Protein AF-A0A9D7BKN4-F1 (afdb_monomer)

Solvent-accessible surface area (backbone atoms only — not comparable to full-atom values): 12213 Å² total; per-residue (Å²): 136,64,87,76,70,63,65,91,64,45,83,63,51,68,70,42,42,50,46,52,39,53,41,26,76,66,28,43,34,51,35,79,78,44,36,83,61,39,68,70,54,57,76,35,21,84,80,76,47,42,26,76,14,81,21,53,16,32,47,37,44,37,98,93,43,51,40,65,61,53,36,50,54,45,42,75,74,36,52,79,48,90,78,33,61,40,61,49,48,57,82,65,63,79,77,54,92,62,80,35,62,43,36,46,38,37,40,38,46,43,57,52,95,77,19,41,26,35,36,40,39,25,61,41,42,44,62,69,83,40,39,64,48,53,51,49,44,53,50,49,54,46,45,52,53,14,57,79,67,75,41,48,69,43,61,74,47,82,45,53,78,37,70,41,75,58,77,91,45,45,66,61,50,50,52,42,70,68,44,81,71,59,91,75,70,72,67,73,74,54,64,60,62,60,47,50,54,46,48,62,42,69,79,30,57,75,84,45,54,70,54,69,76,71,114

Mean predicted aligned error: 8.33 Å

Nearest PDB structures (foldseek):
  5b6e-assembly1_B  TM=9.646E-01  e=7.939E-15  Streptomyces rimofaciens
  2tsc-assembly1_B  TM=8.395E-01  e=6.083E-10  Escherichia coli
  4xsd-assembly1_B  TM=8.313E-01  e=5.734E-10  Human herpesvirus 3 strain Oka vaccine
  4xsd-assembly2_C  TM=8.059E-01  e=9.207E-10  Human herpesvirus 3 strain Oka vaccine
  4xse-assembly1_D  TM=7.933E-01  e=9.768E-10  Human herpesvirus 3 strain Oka vaccine

Structure (mmCIF, N/CA/C/O backbone):
data_AF-A0A9D7BKN4-F1
#
_entry.id   AF-A0A9D7BKN4-F1
#
loop_
_atom_site.group_PDB
_atom_site.id
_atom_site.type_symbol
_atom_site.label_atom_id
_atom_site.label_alt_id
_atom_site.label_comp_id
_atom_site.label_asym_id
_atom_site.label_entity_id
_atom_site.label_seq_id
_atom_site.pdbx_PDB_ins_code
_atom_site.Cartn_x
_atom_site.Cartn_y
_atom_site.Cartn_z
_atom_site.occupancy
_atom_site.B_iso_or_equiv
_atom_site.auth_seq_id
_atom_site.auth_comp_id
_atom_site.auth_asym_id
_atom_site.auth_atom_id
_atom_site.pdbx_PDB_model_num
ATOM 1 N N . MET A 1 1 ? 1.368 11.264 8.512 1.00 39.25 1 MET A N 1
ATOM 2 C CA . MET A 1 1 ? 2.438 12.162 8.024 1.00 39.25 1 MET A CA 1
ATOM 3 C C . MET A 1 1 ? 2.867 11.663 6.654 1.00 39.25 1 MET A C 1
ATOM 5 O O . MET A 1 1 ? 3.386 10.559 6.581 1.00 39.25 1 MET A O 1
ATOM 9 N N . ILE A 1 2 ? 2.575 12.409 5.585 1.00 42.00 2 ILE A N 1
ATOM 10 C CA . ILE A 1 2 ? 2.957 12.046 4.210 1.00 42.00 2 ILE A CA 1
ATOM 11 C C . ILE A 1 2 ? 4.170 12.910 3.843 1.00 42.00 2 ILE A C 1
ATOM 13 O O . ILE A 1 2 ? 4.020 14.130 3.769 1.00 42.00 2 ILE A O 1
ATOM 17 N N . PRO A 1 3 ? 5.374 12.344 3.671 1.00 44.19 3 PRO A N 1
ATOM 18 C CA . PRO A 1 3 ? 6.531 13.104 3.236 1.00 44.19 3 PRO A CA 1
ATOM 19 C C . PRO A 1 3 ? 6.367 13.423 1.747 1.00 44.19 3 PRO A C 1
ATOM 21 O O . PRO A 1 3 ? 6.592 12.573 0.890 1.00 44.19 3 PRO A O 1
ATOM 24 N N . ILE A 1 4 ? 5.949 14.648 1.428 1.00 46.72 4 ILE A N 1
ATOM 25 C CA . ILE A 1 4 ? 5.984 15.154 0.052 1.00 46.72 4 ILE A CA 1
ATOM 26 C C . ILE A 1 4 ? 7.352 15.796 -0.151 1.00 46.72 4 ILE A C 1
ATOM 28 O O . ILE A 1 4 ? 7.616 16.881 0.363 1.00 46.72 4 ILE A O 1
ATOM 32 N N . LEU A 1 5 ? 8.239 15.104 -0.861 1.00 45.81 5 LEU A N 1
ATOM 33 C CA . LEU A 1 5 ? 9.570 15.620 -1.164 1.00 45.81 5 LEU A CA 1
ATOM 34 C C . LEU A 1 5 ? 9.505 16.696 -2.260 1.00 45.81 5 LEU A C 1
ATOM 36 O O . LEU A 1 5 ? 8.678 16.601 -3.172 1.00 45.81 5 LEU A O 1
ATOM 40 N N . PRO A 1 6 ? 10.378 17.718 -2.213 1.00 46.75 6 PRO A N 1
ATOM 41 C CA . PRO A 1 6 ? 10.401 18.766 -3.222 1.00 46.75 6 PRO A CA 1
ATOM 42 C C . PRO A 1 6 ? 10.659 18.199 -4.631 1.00 46.75 6 PRO A C 1
ATOM 44 O O . PRO A 1 6 ? 11.641 17.500 -4.891 1.00 46.75 6 PRO A O 1
ATOM 47 N N . HIS A 1 7 ? 9.777 18.574 -5.563 1.00 47.88 7 HIS A N 1
ATOM 48 C CA . HIS A 1 7 ? 9.729 18.132 -6.966 1.00 47.88 7 HIS A CA 1
ATOM 49 C C . HIS A 1 7 ? 11.030 18.370 -7.758 1.00 47.88 7 HIS A C 1
ATOM 51 O O . HIS A 1 7 ? 11.248 17.752 -8.793 1.00 47.88 7 HIS A O 1
ATOM 57 N N . LYS A 1 8 ? 11.902 19.287 -7.320 1.00 48.81 8 LYS A N 1
ATOM 58 C CA . LYS A 1 8 ? 13.144 19.608 -8.045 1.00 48.81 8 LYS A CA 1
ATOM 59 C C . LYS A 1 8 ? 14.265 18.585 -7.850 1.00 48.81 8 LYS A C 1
ATOM 61 O O . LYS A 1 8 ? 15.227 18.635 -8.605 1.00 48.81 8 LYS A O 1
ATOM 66 N N . VAL A 1 9 ? 14.157 17.696 -6.861 1.00 53.03 9 VAL A N 1
ATOM 67 C CA . VAL A 1 9 ? 15.236 16.748 -6.530 1.00 53.03 9 VAL A CA 1
ATOM 68 C C . VAL A 1 9 ? 14.749 15.299 -6.560 1.00 53.03 9 VAL A C 1
ATOM 70 O O . VAL A 1 9 ? 15.518 14.408 -6.903 1.00 53.03 9 VAL A O 1
ATOM 73 N N . SER A 1 10 ? 13.476 15.040 -6.242 1.00 63.50 10 SER A N 1
ATOM 74 C CA . SER A 1 10 ? 12.936 13.676 -6.268 1.00 63.50 10 SER A CA 1
ATOM 75 C C . SER A 1 10 ? 12.248 13.344 -7.597 1.00 63.50 10 SER A C 1
ATOM 77 O O . SER A 1 10 ? 11.587 14.196 -8.190 1.00 63.50 10 SER A O 1
ATOM 79 N N . ASN A 1 11 ? 12.301 12.072 -8.003 1.00 70.88 11 ASN A N 1
ATOM 80 C CA . ASN A 1 11 ? 11.521 11.532 -9.126 1.00 70.88 11 ASN A CA 1
ATOM 81 C C . ASN A 1 11 ? 10.005 11.441 -8.839 1.00 70.88 11 ASN A C 1
ATOM 83 O O . ASN A 1 11 ? 9.257 10.873 -9.640 1.00 70.88 11 ASN A O 1
ATOM 87 N N . PHE A 1 12 ? 9.536 11.968 -7.704 1.00 81.94 12 PHE A N 1
ATOM 88 C CA . PHE A 1 12 ? 8.136 11.936 -7.306 1.00 81.94 12 PHE A CA 1
ATOM 89 C C . PHE A 1 12 ? 7.318 13.019 -8.018 1.00 81.94 12 PHE A C 1
ATOM 91 O O . PHE A 1 12 ? 7.565 14.219 -7.894 1.00 81.94 12 PHE A O 1
ATOM 98 N N . LYS A 1 13 ? 6.284 12.577 -8.729 1.00 84.81 13 LYS A N 1
ATOM 99 C CA . LYS A 1 13 ? 5.333 13.404 -9.462 1.00 84.81 13 LYS A CA 1
ATOM 100 C C . LYS A 1 13 ? 3.965 13.251 -8.812 1.00 84.81 13 LYS A C 1
ATOM 102 O O . LYS A 1 13 ? 3.327 12.209 -8.931 1.00 84.81 13 LYS A O 1
ATOM 107 N N . ILE A 1 14 ? 3.489 14.301 -8.145 1.00 82.12 14 ILE A N 1
ATOM 108 C CA . ILE A 1 14 ? 2.228 14.242 -7.388 1.00 82.12 14 ILE A CA 1
ATOM 109 C C . ILE A 1 14 ? 1.023 13.856 -8.260 1.00 82.12 14 ILE A C 1
ATOM 111 O O . ILE A 1 14 ? 0.218 13.027 -7.853 1.00 82.12 14 ILE A O 1
ATOM 115 N N . HIS A 1 15 ? 0.929 14.384 -9.485 1.00 83.75 15 HIS A N 1
ATOM 116 C CA . HIS A 1 15 ? -0.155 14.052 -10.419 1.00 83.75 15 HIS A CA 1
ATOM 117 C C . HIS A 1 15 ? -0.166 12.563 -10.788 1.00 83.75 15 HIS A C 1
ATOM 119 O O . HIS A 1 15 ? -1.232 11.964 -10.901 1.00 83.75 15 HIS A O 1
ATOM 125 N N . LEU A 1 16 ? 1.018 11.957 -10.919 1.00 88.38 16 LEU A N 1
ATOM 126 C CA . LEU A 1 16 ? 1.165 10.535 -11.193 1.00 88.38 16 LEU A CA 1
ATOM 127 C C . LEU A 1 16 ? 0.703 9.696 -10.002 1.00 88.38 16 LEU A C 1
ATOM 129 O O . LEU A 1 16 ? -0.052 8.746 -10.175 1.00 88.38 16 LEU A O 1
ATOM 133 N N . SER A 1 17 ? 1.108 10.081 -8.790 1.00 87.94 17 SER A N 1
ATOM 134 C CA . SER A 1 17 ? 0.698 9.376 -7.573 1.00 87.94 17 SER A CA 1
ATOM 135 C C . SER A 1 17 ? -0.809 9.472 -7.327 1.00 87.94 17 SER A C 1
ATOM 137 O O . SER A 1 17 ? -1.423 8.494 -6.915 1.00 87.94 17 SER A O 1
ATOM 139 N N . ILE A 1 18 ? -1.433 10.611 -7.651 1.00 88.81 18 ILE A N 1
ATOM 140 C CA . ILE A 1 18 ? -2.894 10.760 -7.610 1.00 88.81 18 ILE A CA 1
ATOM 141 C C . ILE A 1 18 ? -3.563 9.844 -8.644 1.00 88.81 18 ILE A C 1
ATOM 143 O O . ILE A 1 18 ? -4.501 9.134 -8.292 1.00 88.81 18 ILE A O 1
ATOM 147 N N . GLY A 1 19 ? -3.081 9.809 -9.892 1.00 91.19 19 GLY A N 1
ATOM 148 C CA . GLY A 1 19 ? -3.623 8.913 -10.924 1.00 91.19 19 GLY A CA 1
ATOM 149 C C . GLY A 1 19 ? -3.547 7.437 -10.516 1.00 91.19 19 GLY A C 1
ATOM 150 O O . GLY A 1 19 ? -4.541 6.715 -10.588 1.00 91.19 19 GLY A O 1
ATOM 151 N N . ARG A 1 20 ? -2.396 7.012 -9.983 1.00 92.75 20 ARG A N 1
ATOM 152 C CA . ARG A 1 20 ? -2.183 5.663 -9.437 1.00 92.75 20 ARG A CA 1
ATOM 153 C C . ARG A 1 20 ? -3.090 5.359 -8.243 1.00 92.75 20 ARG A C 1
ATOM 155 O O . ARG A 1 20 ? -3.669 4.277 -8.186 1.00 92.75 20 ARG A O 1
ATOM 162 N N . LEU A 1 21 ? -3.270 6.312 -7.325 1.00 92.19 21 LEU A N 1
ATOM 163 C CA . LEU A 1 21 ? -4.193 6.184 -6.194 1.00 92.19 21 LEU A CA 1
ATOM 164 C C . LEU A 1 21 ? -5.641 6.002 -6.666 1.00 92.19 21 LEU A C 1
ATOM 166 O O . LEU A 1 21 ? -6.329 5.115 -6.173 1.00 92.19 21 LEU A O 1
ATOM 170 N N . LEU A 1 22 ? -6.109 6.802 -7.626 1.00 92.00 22 LEU A N 1
ATOM 171 C CA . LEU A 1 22 ? -7.469 6.688 -8.162 1.00 92.00 22 LEU A CA 1
ATOM 172 C C . LEU A 1 22 ? -7.688 5.347 -8.874 1.00 92.00 22 LEU A C 1
ATOM 174 O O . LEU A 1 22 ? -8.709 4.697 -8.653 1.00 92.00 22 LEU A O 1
ATOM 178 N N . TRP A 1 23 ? -6.714 4.902 -9.668 1.00 93.38 23 TRP A N 1
ATOM 179 C CA . TRP A 1 23 ? -6.737 3.587 -10.311 1.00 93.38 23 TRP A CA 1
ATOM 180 C C . TRP A 1 23 ? -6.762 2.443 -9.284 1.00 93.38 23 TRP A C 1
ATOM 182 O O . TRP A 1 23 ? -7.568 1.518 -9.402 1.00 93.38 23 TRP A O 1
ATOM 192 N N . MET A 1 24 ? -5.973 2.556 -8.208 1.00 93.94 24 MET A N 1
ATOM 193 C CA . MET A 1 24 ? -6.017 1.635 -7.070 1.00 93.94 24 MET A CA 1
ATOM 194 C C . MET A 1 24 ? -7.401 1.634 -6.401 1.00 93.94 24 MET A C 1
ATOM 196 O O . MET A 1 24 ? -7.982 0.570 -6.217 1.00 93.94 24 MET A O 1
ATOM 200 N N . LEU A 1 25 ? -7.975 2.794 -6.074 1.00 92.12 25 LEU A N 1
ATOM 201 C CA . LEU A 1 25 ? -9.290 2.889 -5.421 1.00 92.12 25 LEU A CA 1
ATOM 202 C C . LEU A 1 25 ? -10.444 2.398 -6.304 1.00 92.12 25 LEU A C 1
ATOM 204 O O . LEU A 1 25 ? -11.460 1.937 -5.790 1.00 92.12 25 LEU A O 1
ATOM 208 N N . ARG A 1 26 ? -10.282 2.450 -7.627 1.00 90.31 26 ARG A N 1
ATOM 209 C CA . ARG A 1 26 ? -11.225 1.863 -8.584 1.00 90.31 26 ARG A CA 1
ATOM 210 C C . ARG A 1 26 ? -11.214 0.331 -8.569 1.00 90.31 26 ARG A C 1
ATOM 212 O O . ARG A 1 26 ? -12.181 -0.281 -9.014 1.00 90.31 26 ARG A O 1
ATOM 219 N N . GLY A 1 27 ? -10.138 -0.293 -8.092 1.00 92.94 27 GLY A N 1
ATOM 220 C CA . GLY A 1 27 ? -9.966 -1.746 -8.156 1.00 92.94 27 GLY A CA 1
ATOM 221 C C . GLY A 1 27 ? -9.702 -2.278 -9.564 1.00 92.94 27 GLY A C 1
ATOM 222 O O . GLY A 1 27 ? -9.957 -3.449 -9.847 1.00 92.94 27 GLY A O 1
ATOM 223 N N . SER A 1 28 ? -9.218 -1.417 -10.456 1.00 91.75 28 SER A N 1
ATOM 224 C CA . SER A 1 28 ? -8.944 -1.764 -11.845 1.00 91.75 28 SER A CA 1
ATOM 225 C C . SER A 1 28 ? -7.510 -2.235 -12.018 1.00 91.75 28 SER A C 1
ATOM 227 O O . SER A 1 28 ? -6.596 -1.689 -11.408 1.00 91.75 28 SER A O 1
ATOM 229 N N . ASN A 1 29 ? -7.301 -3.230 -12.871 1.00 95.12 29 ASN A N 1
ATOM 230 C CA . ASN A 1 29 ? -5.991 -3.617 -13.386 1.00 95.12 29 ASN A CA 1
ATOM 231 C C . ASN A 1 29 ? -5.822 -3.236 -14.867 1.00 95.12 29 ASN A C 1
ATOM 233 O O . ASN A 1 29 ? -4.842 -3.647 -15.477 1.00 95.12 29 ASN A O 1
ATOM 237 N N . SER A 1 30 ? -6.744 -2.460 -15.448 1.00 95.88 30 SER A N 1
ATOM 238 C CA . SER A 1 30 ? -6.691 -2.073 -16.861 1.00 95.88 30 SER A CA 1
ATOM 239 C C . SER A 1 30 ? -5.511 -1.144 -17.141 1.00 95.88 30 SER A C 1
ATOM 241 O O . SER A 1 30 ? -5.399 -0.088 -16.512 1.00 95.88 30 SER A O 1
ATOM 243 N N . LEU A 1 31 ? -4.678 -1.506 -18.119 1.00 95.94 31 LEU A N 1
ATOM 244 C CA . LEU A 1 31 ? -3.555 -0.704 -18.600 1.00 95.94 31 LEU A CA 1
ATOM 245 C C . LEU A 1 31 ? -4.036 0.647 -19.138 1.00 95.94 31 LEU A C 1
ATOM 247 O O . LEU A 1 31 ? -3.478 1.678 -18.774 1.00 95.94 31 LEU A O 1
ATOM 251 N N . SER A 1 32 ? -5.102 0.659 -19.942 1.00 94.75 32 SER A N 1
ATOM 252 C CA . SER A 1 32 ? -5.586 1.879 -20.605 1.00 94.75 32 SER A CA 1
ATOM 253 C C . SER A 1 32 ? -6.034 2.971 -19.629 1.00 94.75 32 SER A C 1
ATOM 255 O O . SER A 1 32 ? -6.003 4.152 -19.967 1.00 94.75 32 SER A O 1
ATOM 257 N N . GLU A 1 33 ? -6.424 2.595 -18.408 1.00 93.19 33 GLU A N 1
ATOM 258 C CA . GLU A 1 33 ? -6.855 3.543 -17.377 1.00 93.19 33 GLU A CA 1
ATOM 259 C C . GLU A 1 33 ? -5.677 4.216 -16.658 1.00 93.19 33 GLU A C 1
ATOM 261 O O . GLU A 1 33 ? -5.820 5.338 -16.171 1.00 93.19 33 GLU A O 1
ATOM 266 N N . ILE A 1 34 ? -4.514 3.560 -16.592 1.00 93.56 34 ILE A N 1
ATOM 267 C CA . ILE A 1 34 ? -3.329 4.082 -15.900 1.00 93.56 34 ILE A CA 1
ATOM 268 C C . ILE A 1 34 ? -2.268 4.630 -16.859 1.00 93.56 34 ILE A C 1
ATOM 270 O O . ILE A 1 34 ? -1.550 5.561 -16.501 1.00 93.56 34 ILE A O 1
ATOM 274 N N . GLU A 1 35 ? -2.202 4.123 -18.089 1.00 92.56 35 GLU A N 1
ATOM 275 C CA . GLU A 1 35 ? -1.205 4.499 -19.099 1.00 92.56 35 GLU A CA 1
ATOM 276 C C . GLU A 1 35 ? -1.261 5.991 -19.461 1.00 92.56 35 GLU A C 1
ATOM 278 O O . GLU A 1 35 ? -0.230 6.604 -19.748 1.00 92.56 35 GLU A O 1
ATOM 283 N N . TYR A 1 36 ? -2.447 6.605 -19.369 1.00 88.50 36 TYR A N 1
ATOM 284 C CA . TYR A 1 36 ? -2.609 8.053 -19.517 1.00 88.50 36 TYR A CA 1
ATOM 285 C C . TYR A 1 36 ? -1.749 8.842 -18.512 1.00 88.50 36 TYR A C 1
ATOM 287 O O . TYR A 1 36 ? -1.187 9.883 -18.858 1.00 88.50 36 TYR A O 1
ATOM 295 N N . TYR A 1 37 ? -1.623 8.339 -17.280 1.00 88.12 37 TYR A N 1
ATOM 296 C CA . TYR A 1 37 ? -0.839 8.962 -16.215 1.00 88.12 37 TYR A CA 1
ATOM 297 C C . TYR A 1 37 ? 0.612 8.464 -16.209 1.00 88.12 37 TYR A C 1
ATOM 299 O O . TYR A 1 37 ? 1.533 9.278 -16.117 1.00 88.12 37 TYR A O 1
ATOM 307 N N . ASP A 1 38 ? 0.825 7.147 -16.324 1.00 88.88 38 ASP A N 1
ATOM 308 C CA . ASP A 1 38 ? 2.141 6.502 -16.310 1.00 88.88 38 ASP A CA 1
ATOM 309 C C . ASP A 1 38 ? 2.385 5.656 -17.561 1.00 88.88 38 ASP A C 1
ATOM 311 O O . ASP A 1 38 ? 2.058 4.472 -17.607 1.00 88.88 38 ASP A O 1
ATOM 315 N N . LYS A 1 39 ? 3.056 6.220 -18.564 1.00 88.94 39 LYS A N 1
ATOM 316 C CA . LYS A 1 39 ? 3.408 5.464 -19.776 1.00 88.94 39 LYS A CA 1
ATOM 317 C C . LYS A 1 39 ? 4.354 4.292 -19.508 1.00 88.94 39 LYS A C 1
ATOM 319 O O . LYS A 1 39 ? 4.389 3.348 -20.290 1.00 88.94 39 LYS A O 1
ATOM 324 N N . ASN A 1 40 ? 5.126 4.325 -18.418 1.00 88.50 40 ASN A N 1
ATOM 325 C CA . ASN A 1 40 ? 6.062 3.240 -18.113 1.00 88.50 40 ASN A CA 1
ATOM 326 C C . ASN A 1 40 ? 5.336 1.983 -17.634 1.00 88.50 40 ASN A C 1
ATOM 328 O O . ASN A 1 40 ? 5.911 0.898 -17.670 1.00 88.50 40 ASN A O 1
ATOM 332 N N . VAL A 1 41 ? 4.076 2.108 -17.208 1.00 90.44 41 VAL A N 1
ATOM 333 C CA . VAL A 1 41 ? 3.310 0.977 -16.689 1.00 90.44 41 VAL A CA 1
ATOM 334 C C . VAL A 1 41 ? 3.030 -0.081 -17.764 1.00 90.44 41 VAL A C 1
ATOM 336 O O . VAL A 1 41 ? 2.933 -1.263 -17.447 1.00 90.44 41 VAL A O 1
ATOM 339 N N . ALA A 1 42 ? 3.022 0.311 -19.045 1.00 93.06 42 ALA A N 1
ATOM 340 C CA . ALA A 1 42 ? 2.887 -0.601 -20.181 1.00 93.06 42 ALA A CA 1
ATOM 341 C C . ALA A 1 42 ? 3.997 -1.664 -20.228 1.00 93.06 42 ALA A C 1
ATOM 343 O O . ALA A 1 42 ? 3.763 -2.783 -20.681 1.00 93.06 42 ALA A O 1
ATOM 344 N N . PHE A 1 43 ? 5.189 -1.366 -19.693 1.00 92.31 43 PHE A N 1
ATOM 345 C CA . PHE A 1 43 ? 6.279 -2.340 -19.584 1.00 92.31 43 PHE A CA 1
ATOM 346 C C . PHE A 1 43 ? 5.914 -3.547 -18.705 1.00 92.31 43 PHE A C 1
ATOM 348 O O . PHE A 1 43 ? 6.421 -4.646 -18.928 1.00 92.31 43 PHE A O 1
ATOM 355 N N . PHE A 1 44 ? 5.033 -3.348 -17.724 1.00 92.56 44 PHE A N 1
ATOM 356 C CA . PHE A 1 44 ? 4.579 -4.373 -16.787 1.00 92.56 44 PHE A CA 1
ATOM 357 C C . PHE A 1 44 ? 3.347 -5.138 -17.293 1.00 92.56 44 PHE A C 1
ATOM 359 O O . PHE A 1 44 ? 2.893 -6.068 -16.638 1.00 92.56 44 PHE A O 1
ATOM 366 N N . SER A 1 45 ? 2.804 -4.781 -18.459 1.00 95.81 45 SER A N 1
ATOM 367 C CA . SER A 1 45 ? 1.681 -5.501 -19.051 1.00 95.81 45 SER A CA 1
ATOM 368 C C . SER A 1 45 ? 2.168 -6.604 -19.981 1.00 95.81 45 SER A C 1
ATOM 370 O O . SER A 1 45 ? 2.821 -6.337 -20.994 1.00 95.81 45 SER A O 1
ATOM 372 N N . ASP A 1 46 ? 1.840 -7.852 -19.648 1.00 95.06 46 ASP A N 1
ATOM 373 C CA . ASP A 1 46 ? 2.225 -9.019 -20.448 1.00 95.06 46 ASP A CA 1
ATOM 374 C C . ASP A 1 46 ? 1.424 -9.159 -21.741 1.00 95.06 46 ASP A C 1
ATOM 376 O O . ASP A 1 46 ? 1.963 -9.600 -22.753 1.00 95.06 46 ASP A O 1
ATOM 380 N N . ASP A 1 47 ? 0.167 -8.727 -21.724 1.00 95.44 47 ASP A N 1
ATOM 381 C CA . ASP A 1 47 ? -0.788 -8.849 -22.825 1.00 95.44 47 ASP A CA 1
ATOM 382 C C . ASP A 1 47 ? -1.141 -7.505 -23.487 1.00 95.44 47 ASP A C 1
ATOM 384 O O . ASP A 1 47 ? -1.949 -7.464 -24.419 1.00 95.44 47 ASP A O 1
ATOM 388 N N . GLY A 1 48 ? -0.555 -6.406 -23.002 1.00 96.19 48 GLY A N 1
ATOM 389 C CA . GLY A 1 48 ? -0.860 -5.046 -23.444 1.00 96.19 48 GLY A CA 1
ATOM 390 C C . GLY A 1 48 ? -2.250 -4.559 -23.025 1.00 96.19 48 GLY A C 1
ATOM 391 O O . GLY A 1 48 ? -2.766 -3.618 -23.627 1.00 96.19 48 GLY A O 1
ATOM 392 N N . LYS A 1 49 ? -2.887 -5.203 -22.041 1.00 96.38 49 LYS A N 1
ATOM 393 C CA . LYS A 1 49 ? -4.236 -4.863 -21.566 1.00 96.38 49 LYS A CA 1
ATOM 394 C C . LYS A 1 49 ? -4.315 -4.730 -20.059 1.00 96.38 49 LYS A C 1
ATOM 396 O O . LYS A 1 49 ? -5.029 -3.849 -19.588 1.00 96.38 49 LYS A O 1
ATOM 401 N N . GLU A 1 50 ? -3.612 -5.569 -19.307 1.00 96.38 50 GLU A N 1
ATOM 402 C CA . GLU A 1 50 ? -3.709 -5.604 -17.849 1.00 96.38 50 GLU A CA 1
ATOM 403 C C . GLU A 1 50 ? -2.350 -5.453 -17.155 1.00 96.38 50 GLU A C 1
ATOM 405 O O . GLU A 1 50 ? -1.309 -5.840 -17.685 1.00 96.38 50 GLU A O 1
ATOM 410 N N . VAL A 1 51 ? -2.382 -4.897 -15.939 1.00 95.81 51 VAL A N 1
ATOM 411 C CA . VAL A 1 51 ? -1.249 -4.704 -15.017 1.00 95.81 51 VAL A CA 1
ATOM 412 C C . VAL A 1 51 ? -1.635 -5.310 -13.650 1.00 95.81 51 VAL A C 1
ATOM 414 O O . VAL A 1 51 ? -2.183 -4.634 -12.772 1.00 95.81 51 VAL A O 1
ATOM 417 N N . PRO A 1 52 ? -1.476 -6.630 -13.490 1.00 90.56 52 PRO A N 1
ATOM 418 C CA . PRO A 1 52 ? -2.177 -7.425 -12.478 1.00 90.56 52 PRO A CA 1
ATOM 419 C C . PRO A 1 52 ? -1.454 -7.564 -11.127 1.00 90.56 52 PRO A C 1
ATOM 421 O O . PRO A 1 52 ? -2.045 -8.052 -10.156 1.00 90.56 52 PRO A O 1
ATOM 424 N N . GLY A 1 53 ? -0.179 -7.188 -11.062 1.00 90.56 53 GLY A N 1
ATOM 425 C CA . GLY A 1 53 ? 0.647 -7.190 -9.860 1.00 90.56 53 GLY A CA 1
ATOM 426 C C . GLY A 1 53 ? 0.728 -5.816 -9.203 1.00 90.56 53 GLY A C 1
ATOM 427 O O . GLY A 1 53 ? 0.490 -5.678 -8.003 1.00 90.56 53 GLY A O 1
ATOM 428 N N . SER A 1 54 ? 1.025 -4.789 -9.993 1.00 90.25 54 SER A N 1
ATOM 429 C CA . SER A 1 54 ? 1.172 -3.406 -9.536 1.00 90.25 54 SER A CA 1
ATOM 430 C C . SER A 1 54 ? -0.173 -2.730 -9.247 1.00 90.25 54 SER A C 1
ATOM 432 O O . SER A 1 54 ? -0.206 -1.715 -8.551 1.00 90.25 54 SER A O 1
ATOM 434 N N . SER A 1 55 ? -1.290 -3.307 -9.710 1.00 90.69 55 SER A N 1
ATOM 435 C CA . SER A 1 55 ? -2.632 -2.924 -9.255 1.00 90.69 55 SER A CA 1
ATOM 436 C C . SER A 1 55 ? -2.979 -3.576 -7.914 1.00 90.69 55 SER A C 1
ATOM 438 O O . SER A 1 55 ? -3.634 -4.620 -7.843 1.00 90.69 55 SER A O 1
ATOM 440 N N . PHE A 1 56 ? -2.592 -2.937 -6.808 1.00 95.25 56 PHE A N 1
ATOM 441 C CA . PHE A 1 56 ? -2.996 -3.408 -5.475 1.00 95.25 56 PHE A CA 1
ATOM 442 C C . PHE A 1 56 ? -4.515 -3.342 -5.284 1.00 95.25 56 PHE A C 1
ATOM 444 O O . PHE A 1 56 ? -5.104 -4.186 -4.612 1.00 95.25 56 PHE A O 1
ATOM 451 N N . GLY A 1 57 ? -5.158 -2.360 -5.916 1.00 93.62 57 GLY A N 1
ATOM 452 C CA . GLY A 1 57 ? -6.596 -2.142 -5.860 1.00 93.62 57 GLY A CA 1
ATOM 453 C C . GLY A 1 57 ? -7.395 -3.344 -6.329 1.00 93.62 57 GLY A C 1
ATOM 454 O O . GLY A 1 57 ? -8.298 -3.796 -5.631 1.00 93.62 57 GLY A O 1
ATOM 455 N N . HIS A 1 58 ? -7.035 -3.897 -7.487 1.00 93.62 58 HIS A N 1
ATOM 456 C CA . HIS A 1 58 ? -7.705 -5.069 -8.050 1.00 93.62 58 HIS A CA 1
ATOM 457 C C . HIS A 1 58 ? -7.645 -6.292 -7.121 1.00 93.62 58 HIS A C 1
ATOM 459 O O . HIS A 1 58 ? -8.569 -7.102 -7.072 1.00 93.62 58 HIS A O 1
ATOM 465 N N . ARG A 1 59 ? -6.571 -6.407 -6.331 1.00 94.75 59 ARG A N 1
ATOM 466 C CA . ARG A 1 59 ? -6.412 -7.461 -5.321 1.00 94.75 59 ARG A CA 1
ATOM 467 C C . ARG A 1 59 ? -7.130 -7.124 -4.005 1.00 94.75 59 ARG A C 1
ATOM 469 O O . ARG A 1 59 ? -7.591 -8.021 -3.306 1.00 94.75 59 ARG A O 1
ATOM 476 N N . MET A 1 60 ? -7.281 -5.843 -3.672 1.00 95.12 60 MET A N 1
ATOM 477 C CA . MET A 1 60 ? -8.000 -5.366 -2.483 1.00 95.12 60 MET A CA 1
ATOM 478 C C . MET A 1 60 ? -9.529 -5.447 -2.644 1.00 95.12 60 MET A C 1
ATOM 480 O O . MET A 1 60 ? -10.239 -5.798 -1.697 1.00 95.12 60 MET A O 1
ATOM 484 N N . PHE A 1 61 ? -10.029 -5.163 -3.848 1.00 93.69 61 PHE A N 1
ATOM 485 C CA . PHE A 1 61 ? -11.445 -5.133 -4.212 1.00 93.69 61 PHE A CA 1
ATOM 486 C C . PHE A 1 61 ? -11.779 -6.319 -5.119 1.00 93.69 61 PHE A C 1
ATOM 488 O O . PHE A 1 61 ? -11.789 -6.227 -6.343 1.00 93.69 61 PHE A O 1
ATOM 495 N N . THR A 1 62 ? -12.031 -7.468 -4.499 1.00 88.25 62 THR A N 1
ATOM 496 C CA . THR A 1 62 ? -12.216 -8.737 -5.212 1.00 88.25 62 THR A CA 1
ATOM 497 C C . THR A 1 62 ? -13.687 -9.012 -5.522 1.00 88.25 62 THR A C 1
ATOM 499 O O . THR A 1 62 ? -14.589 -8.436 -4.913 1.00 88.25 62 THR A O 1
ATOM 502 N N . LYS A 1 63 ? -13.951 -10.000 -6.389 1.00 83.25 63 LYS A N 1
ATOM 503 C CA . LYS A 1 63 ? -15.310 -10.542 -6.599 1.00 83.25 63 LYS A CA 1
ATOM 504 C C . LYS A 1 63 ? -15.942 -11.096 -5.316 1.00 83.25 63 LYS A C 1
ATOM 506 O O . LYS A 1 63 ? -17.160 -11.080 -5.187 1.00 83.25 63 LYS A O 1
ATOM 511 N N . ASN A 1 64 ? -15.120 -11.565 -4.376 1.00 82.38 64 ASN A N 1
ATOM 512 C CA . ASN A 1 64 ? -15.571 -12.103 -3.091 1.00 82.38 64 ASN A CA 1
ATOM 513 C C . ASN A 1 64 ? -15.851 -11.000 -2.058 1.00 82.38 64 ASN A C 1
ATOM 515 O O . ASN A 1 64 ? -16.377 -11.287 -0.985 1.00 82.38 64 ASN A O 1
ATOM 519 N N . GLY A 1 65 ? -15.498 -9.750 -2.366 1.00 88.56 65 GLY A N 1
ATOM 520 C CA . GLY A 1 65 ? -15.757 -8.598 -1.521 1.00 88.56 65 GLY A CA 1
ATOM 521 C C . GLY A 1 65 ? -14.599 -7.609 -1.456 1.00 88.56 65 GLY A C 1
ATOM 522 O O . GLY A 1 65 ? -13.495 -7.833 -1.963 1.00 88.56 65 GLY A O 1
ATOM 523 N N . ASN A 1 66 ? -14.891 -6.503 -0.779 1.00 94.00 66 ASN A N 1
ATOM 524 C CA . ASN A 1 66 ? -13.964 -5.427 -0.480 1.00 94.00 66 ASN A CA 1
ATOM 525 C C . ASN A 1 66 ? -13.228 -5.727 0.837 1.00 94.00 66 ASN A C 1
ATOM 527 O O . ASN A 1 66 ? -13.829 -5.686 1.915 1.00 94.00 66 ASN A O 1
ATOM 531 N N . GLN A 1 67 ? -11.926 -6.020 0.754 1.00 96.75 67 GLN A N 1
ATOM 532 C CA . GLN A 1 67 ? -11.116 -6.293 1.942 1.00 96.75 67 GLN A CA 1
ATOM 533 C C . GLN A 1 67 ? -11.046 -5.067 2.870 1.00 96.75 67 GLN A C 1
ATOM 535 O O . GLN A 1 67 ? -11.093 -5.238 4.084 1.00 96.75 67 GLN A O 1
ATOM 540 N N . LEU A 1 68 ? -11.014 -3.843 2.327 1.00 95.25 68 LEU A N 1
ATOM 541 C CA . LEU A 1 68 ? -10.969 -2.595 3.097 1.00 95.25 68 LEU A CA 1
ATOM 542 C C . LEU A 1 68 ? -12.236 -2.398 3.945 1.00 95.25 68 LEU A C 1
ATOM 544 O O . LEU A 1 68 ? -12.139 -2.147 5.147 1.00 95.25 68 LEU A O 1
ATOM 548 N N . ASP A 1 69 ? -13.419 -2.614 3.361 1.00 95.06 69 ASP A N 1
ATOM 549 C CA . ASP A 1 69 ? -14.694 -2.556 4.097 1.00 95.06 69 ASP A CA 1
ATOM 550 C C . ASP A 1 69 ? -14.734 -3.600 5.219 1.00 95.06 69 ASP A C 1
ATOM 552 O O . ASP A 1 69 ? -15.255 -3.349 6.310 1.00 95.06 69 ASP A O 1
ATOM 556 N N . GLN A 1 70 ? -14.157 -4.780 4.975 1.00 96.50 70 GLN A N 1
ATOM 557 C CA . GLN A 1 70 ? -14.076 -5.833 5.979 1.00 96.50 70 GLN A CA 1
ATOM 558 C C . GLN A 1 70 ? -13.164 -5.446 7.154 1.00 96.50 70 GLN A C 1
ATOM 560 O O . GLN A 1 70 ? -13.469 -5.816 8.291 1.00 96.50 70 GLN A O 1
ATOM 565 N N . ILE A 1 71 ? -12.079 -4.699 6.912 1.00 97.44 71 ILE A N 1
ATOM 566 C CA . ILE A 1 71 ? -11.239 -4.120 7.973 1.00 97.44 71 ILE A CA 1
ATOM 567 C C . ILE A 1 71 ? -12.043 -3.134 8.812 1.00 97.44 71 ILE A C 1
ATOM 569 O O . ILE A 1 71 ? -12.065 -3.264 10.036 1.00 97.44 71 ILE A O 1
ATOM 573 N N . ILE A 1 72 ? -12.722 -2.188 8.158 1.00 96.94 72 ILE A N 1
ATOM 574 C CA . ILE A 1 72 ? -13.505 -1.139 8.823 1.00 96.94 72 ILE A CA 1
ATOM 575 C C . ILE A 1 72 ? -14.557 -1.776 9.733 1.00 96.94 72 ILE A C 1
ATOM 577 O O . ILE A 1 72 ? -14.561 -1.528 10.938 1.00 96.94 72 ILE A O 1
ATOM 581 N N . ARG A 1 73 ? -15.375 -2.692 9.198 1.00 97.44 73 ARG A N 1
ATOM 582 C CA . ARG A 1 73 ? -16.401 -3.404 9.981 1.00 97.44 73 ARG A CA 1
ATOM 583 C C . ARG A 1 73 ? -15.808 -4.173 11.156 1.00 97.44 73 ARG A C 1
ATOM 585 O O . ARG A 1 73 ? -16.393 -4.208 12.235 1.00 97.44 73 ARG A O 1
ATOM 592 N N . ARG A 1 74 ? -14.647 -4.805 10.958 1.00 97.94 74 ARG A N 1
ATOM 593 C CA . ARG A 1 74 ? -13.985 -5.582 12.009 1.00 97.94 74 ARG A CA 1
ATOM 594 C C . ARG A 1 74 ? -13.476 -4.682 13.136 1.00 97.94 74 ARG A C 1
ATOM 596 O O . ARG A 1 74 ? -13.649 -5.053 14.287 1.00 97.94 74 ARG A O 1
ATOM 603 N N . LEU A 1 75 ? -12.906 -3.519 12.820 1.00 97.56 75 LEU A N 1
ATOM 604 C CA . LEU A 1 75 ? -12.430 -2.552 13.818 1.00 97.56 75 LEU A CA 1
ATOM 605 C C . LEU A 1 75 ? -13.573 -1.824 14.535 1.00 97.56 75 LEU A C 1
ATOM 607 O O . LEU A 1 75 ? -13.436 -1.526 15.718 1.00 97.56 75 LEU A O 1
ATOM 611 N N . GLN A 1 76 ? -14.698 -1.585 13.854 1.00 96.56 76 GLN A N 1
ATOM 612 C CA . GLN A 1 76 ? -15.920 -1.066 14.480 1.00 96.56 76 GLN A CA 1
ATOM 613 C C . GLN A 1 76 ? -16.515 -2.063 15.484 1.00 96.56 76 GLN A C 1
ATOM 615 O O . GLN A 1 76 ? -17.009 -1.654 16.530 1.00 96.56 76 GLN A O 1
ATOM 620 N N . ALA A 1 77 ? -16.463 -3.363 15.177 1.00 97.81 77 ALA A N 1
ATOM 621 C CA . ALA A 1 77 ? -16.960 -4.412 16.067 1.00 97.81 77 ALA A CA 1
ATOM 622 C C . ALA A 1 77 ? -15.981 -4.748 17.208 1.00 97.81 77 ALA A C 1
ATOM 624 O O . ALA A 1 77 ? -16.410 -5.010 18.328 1.00 97.81 77 ALA A O 1
ATOM 625 N N . ASP A 1 78 ? -14.677 -4.764 16.925 1.00 97.50 78 ASP A N 1
ATOM 626 C CA . ASP A 1 78 ? -13.610 -5.074 17.878 1.00 97.50 78 ASP A CA 1
ATOM 627 C C . ASP A 1 78 ? -12.340 -4.279 17.538 1.00 97.50 78 ASP A C 1
ATOM 629 O O . ASP A 1 78 ? -11.551 -4.643 16.65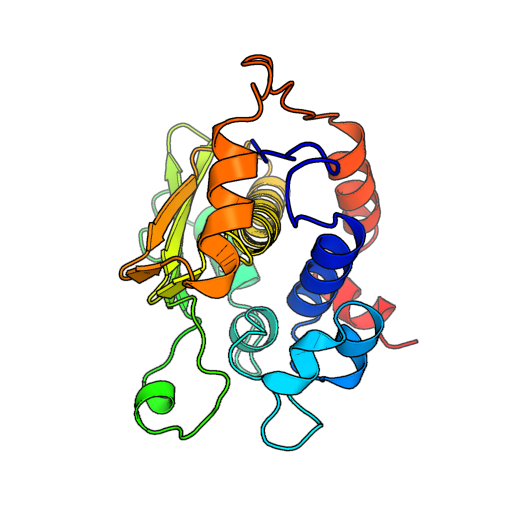7 1.00 97.50 78 ASP A O 1
ATOM 633 N N . ASN A 1 79 ? -12.108 -3.204 18.294 1.00 95.69 79 ASN A N 1
ATOM 634 C CA . ASN A 1 79 ? -10.934 -2.342 18.145 1.00 95.69 79 ASN A CA 1
ATOM 635 C C . ASN A 1 79 ? -9.602 -3.055 18.461 1.00 95.69 79 ASN A C 1
ATOM 637 O O . ASN A 1 79 ? -8.534 -2.592 18.057 1.00 95.69 79 ASN A O 1
ATOM 641 N N . SER A 1 80 ? -9.639 -4.193 19.154 1.00 95.81 80 SER A N 1
ATOM 642 C CA . SER A 1 80 ? -8.459 -4.964 19.544 1.00 95.81 80 SER A CA 1
ATOM 643 C C . SER A 1 80 ? -8.097 -6.052 18.529 1.00 95.81 80 SER A C 1
ATOM 645 O O . SER A 1 80 ? -7.052 -6.706 18.665 1.00 95.81 80 SER A O 1
ATOM 647 N N . SER A 1 81 ? -8.923 -6.210 17.488 1.00 97.06 81 SER A N 1
ATOM 648 C CA . SER A 1 81 ? -8.806 -7.263 16.490 1.00 97.06 81 SER A CA 1
ATOM 649 C C . SER A 1 81 ? -7.397 -7.354 15.897 1.00 97.06 81 SER A C 1
ATOM 651 O O . SER A 1 81 ? -6.815 -6.393 15.392 1.00 97.06 81 SER A O 1
ATOM 653 N N . ARG A 1 82 ? -6.873 -8.583 15.884 1.00 96.06 82 ARG A N 1
ATOM 654 C CA . ARG A 1 82 ? -5.581 -8.949 15.275 1.00 96.06 82 ARG A CA 1
ATOM 655 C C . ARG A 1 82 ? -5.731 -9.520 13.862 1.00 96.06 82 ARG A C 1
ATOM 657 O O . ARG A 1 82 ? -4.778 -10.043 13.303 1.00 96.06 82 ARG A O 1
ATOM 664 N N . ARG A 1 83 ? -6.945 -9.470 13.308 1.00 97.12 83 ARG A N 1
ATOM 665 C CA . ARG A 1 83 ? -7.318 -10.076 12.016 1.00 97.12 83 ARG A CA 1
ATOM 666 C C . ARG A 1 83 ? -7.575 -9.025 10.934 1.00 97.12 83 ARG A C 1
ATOM 668 O O . ARG A 1 83 ? -8.233 -9.307 9.936 1.00 97.12 83 ARG A O 1
ATOM 675 N N . CYS A 1 84 ? -7.126 -7.798 11.169 1.00 98.19 84 CYS A N 1
ATOM 676 C CA . CYS A 1 84 ? -7.307 -6.688 10.253 1.00 98.19 84 CYS A CA 1
ATOM 677 C C . CYS A 1 84 ? -6.172 -6.678 9.219 1.00 98.19 84 CYS A C 1
ATOM 679 O O . CYS A 1 84 ? -5.262 -5.860 9.309 1.00 98.19 84 CYS A O 1
ATOM 681 N N . ILE A 1 85 ? -6.218 -7.618 8.270 1.00 98.12 85 ILE A N 1
ATOM 682 C CA . ILE A 1 85 ? -5.203 -7.804 7.228 1.00 98.12 85 ILE A CA 1
ATOM 683 C C . ILE A 1 85 ? -5.854 -7.739 5.842 1.00 98.12 85 ILE A C 1
ATOM 685 O O . ILE A 1 85 ? -6.889 -8.366 5.624 1.00 98.12 85 ILE A O 1
ATOM 689 N N . ILE A 1 86 ? -5.227 -7.011 4.919 1.00 97.88 86 ILE A N 1
ATOM 690 C CA . ILE A 1 86 ? -5.501 -7.064 3.479 1.00 97.88 86 ILE A CA 1
ATOM 691 C C . ILE A 1 86 ? -4.367 -7.852 2.829 1.00 97.88 86 ILE A C 1
ATOM 693 O O . ILE A 1 86 ? -3.209 -7.439 2.917 1.00 97.88 86 ILE A O 1
ATOM 697 N N . SER A 1 87 ? -4.697 -8.967 2.181 1.00 96.56 87 SER A N 1
ATOM 698 C CA . SER A 1 87 ? -3.735 -9.759 1.406 1.00 96.56 87 SER A CA 1
ATOM 699 C C . SER A 1 87 ? -3.705 -9.264 -0.034 1.00 96.56 87 SER A C 1
ATOM 701 O O . SER A 1 87 ? -4.764 -9.058 -0.629 1.00 96.56 87 SER A O 1
ATOM 703 N N . ILE A 1 88 ? -2.508 -9.082 -0.591 1.00 97.44 88 ILE A N 1
ATOM 704 C CA . ILE A 1 88 ? -2.313 -8.607 -1.969 1.00 97.44 88 ILE A CA 1
ATOM 705 C C . ILE A 1 88 ? -1.591 -9.661 -2.802 1.00 97.44 88 ILE A C 1
ATOM 707 O O . ILE A 1 88 ? -2.095 -10.041 -3.855 1.00 97.44 88 ILE A O 1
ATOM 711 N N . TYR A 1 89 ? -0.457 -10.154 -2.304 1.00 96.94 89 TYR A N 1
ATOM 712 C CA . TYR A 1 89 ? 0.210 -11.329 -2.857 1.00 96.94 89 TYR A CA 1
ATOM 713 C C . TYR A 1 89 ? -0.567 -12.589 -2.463 1.00 96.94 89 TYR A C 1
ATOM 715 O O . TYR A 1 89 ? -0.969 -12.731 -1.301 1.00 96.94 89 TYR A O 1
ATOM 723 N N . ASP A 1 90 ? -0.767 -13.502 -3.407 1.00 93.75 90 ASP A N 1
ATOM 724 C CA . ASP A 1 90 ? -1.445 -14.778 -3.187 1.00 93.75 90 ASP A CA 1
ATOM 725 C C . ASP A 1 90 ? -0.547 -15.987 -3.508 1.00 93.75 90 ASP A C 1
ATOM 727 O O . ASP A 1 90 ? 0.590 -15.863 -3.959 1.00 93.75 90 ASP A O 1
ATOM 731 N N . SER A 1 91 ? -1.023 -17.199 -3.213 1.00 95.56 91 SER A N 1
ATOM 732 C CA . SER A 1 91 ? -0.238 -18.410 -3.473 1.00 95.56 91 SER A CA 1
ATOM 733 C C . SER A 1 91 ? -0.048 -18.693 -4.965 1.00 95.56 91 SER A C 1
ATOM 735 O O . SER A 1 91 ? 0.959 -19.306 -5.326 1.00 95.56 91 SER A O 1
ATOM 737 N N . PHE A 1 92 ? -0.984 -18.256 -5.813 1.00 93.62 92 PHE A N 1
ATOM 738 C CA . PHE A 1 92 ? -0.946 -18.454 -7.258 1.00 93.62 92 PHE A CA 1
ATOM 739 C C . PHE A 1 92 ? 0.151 -17.612 -7.918 1.00 93.62 92 PHE A C 1
ATOM 741 O O . PHE A 1 92 ? 0.760 -18.063 -8.886 1.00 93.62 92 PHE A O 1
ATOM 748 N N . ASP A 1 93 ? 0.483 -16.453 -7.346 1.00 95.94 93 ASP A N 1
ATOM 749 C CA . ASP A 1 93 ? 1.576 -15.597 -7.812 1.00 95.94 93 ASP A CA 1
ATOM 750 C C . ASP A 1 93 ? 2.944 -16.321 -7.840 1.00 95.94 93 ASP A C 1
ATOM 752 O O . ASP A 1 93 ? 3.816 -15.938 -8.614 1.00 95.94 93 ASP A O 1
ATOM 756 N N . ASN A 1 94 ? 3.130 -17.414 -7.081 1.00 95.12 94 ASN A N 1
ATOM 757 C CA . ASN A 1 94 ? 4.353 -18.236 -7.145 1.00 95.12 94 ASN A CA 1
ATOM 758 C C . ASN A 1 94 ? 4.468 -19.094 -8.414 1.00 95.12 94 ASN A C 1
ATOM 760 O O . ASN A 1 94 ? 5.562 -19.538 -8.752 1.00 95.12 94 ASN A O 1
ATOM 764 N N . PHE A 1 95 ? 3.349 -19.375 -9.080 1.00 95.00 95 PHE A N 1
ATOM 765 C CA . PHE A 1 95 ? 3.291 -20.218 -10.280 1.00 95.00 95 PHE A CA 1
ATOM 766 C C . PHE A 1 95 ? 3.092 -19.396 -11.551 1.00 95.00 95 PHE A C 1
ATOM 768 O O . PHE A 1 95 ? 3.013 -19.943 -12.649 1.00 95.00 95 PHE A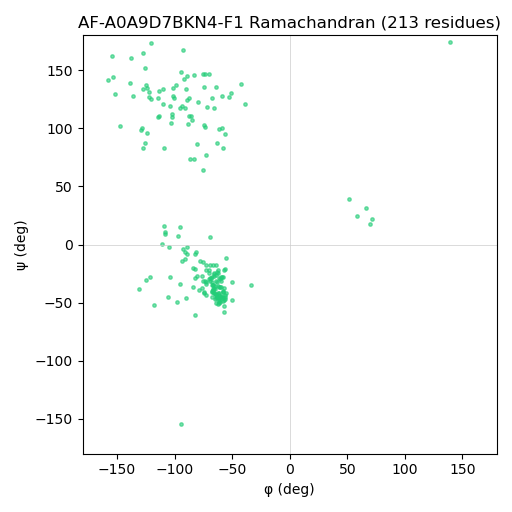 O 1
ATOM 775 N N . ARG A 1 96 ? 2.959 -18.080 -11.397 1.00 91.38 96 ARG A N 1
ATOM 776 C CA . ARG A 1 96 ? 2.650 -17.170 -12.481 1.00 91.38 96 ARG A CA 1
ATOM 777 C C . ARG A 1 96 ? 3.930 -16.680 -13.149 1.00 91.38 96 ARG A C 1
ATOM 779 O O . ARG A 1 96 ? 4.759 -16.033 -12.518 1.00 91.38 96 ARG A O 1
ATOM 786 N N . GLU A 1 97 ? 4.025 -16.885 -14.455 1.00 93.19 97 GLU A N 1
ATOM 787 C CA . GLU A 1 97 ? 5.009 -16.203 -15.294 1.00 93.19 97 GLU A CA 1
ATOM 788 C C . GLU A 1 97 ? 4.441 -14.844 -15.707 1.00 93.19 97 GLU A C 1
ATOM 790 O O . GLU A 1 97 ? 3.478 -14.760 -16.466 1.00 93.19 97 GLU A O 1
ATOM 795 N N . SER A 1 98 ? 4.972 -13.775 -15.118 1.00 94.12 98 SER A N 1
ATOM 796 C CA . SER A 1 98 ? 4.512 -12.408 -15.357 1.00 94.12 98 SER A CA 1
ATOM 797 C C . SER A 1 98 ? 5.637 -11.424 -15.094 1.00 94.12 98 SER A C 1
ATOM 799 O O . SER A 1 98 ? 6.414 -11.603 -14.150 1.00 94.12 98 SER A O 1
ATOM 801 N N . ARG A 1 99 ? 5.700 -10.348 -15.884 1.00 93.75 99 ARG A N 1
ATOM 802 C CA . ARG A 1 99 ? 6.578 -9.205 -15.570 1.00 93.75 99 ARG A CA 1
ATOM 803 C C . ARG A 1 99 ? 6.093 -8.428 -14.349 1.00 93.75 99 ARG A C 1
ATOM 805 O O . ARG A 1 99 ? 6.866 -7.690 -13.741 1.00 93.75 99 ARG A O 1
ATOM 812 N N . ASP A 1 100 ? 4.834 -8.618 -13.976 1.00 94.94 100 ASP A N 1
ATOM 813 C CA . ASP A 1 100 ? 4.157 -7.882 -12.922 1.00 94.94 100 ASP A CA 1
ATOM 814 C C . ASP A 1 100 ? 3.550 -8.824 -11.883 1.00 94.94 100 ASP A C 1
ATOM 816 O O . ASP A 1 100 ? 2.394 -9.250 -11.954 1.00 94.94 100 ASP A O 1
ATOM 820 N N . ILE A 1 101 ? 4.378 -9.169 -10.902 1.00 96.38 101 ILE A N 1
ATOM 821 C CA . ILE A 1 101 ? 3.988 -9.895 -9.692 1.00 96.38 101 ILE A CA 1
ATOM 822 C C . ILE A 1 101 ? 3.877 -8.881 -8.546 1.00 96.38 101 ILE A C 1
ATOM 824 O O . ILE A 1 101 ? 4.810 -8.080 -8.391 1.00 96.38 101 ILE A O 1
ATOM 828 N N . PRO A 1 102 ? 2.826 -8.907 -7.698 1.00 96.50 102 PRO A N 1
ATOM 829 C CA . PRO A 1 102 ? 2.640 -7.894 -6.664 1.00 96.50 102 PRO A CA 1
ATOM 830 C C . PRO A 1 102 ? 3.873 -7.719 -5.784 1.00 96.50 102 PRO A C 1
ATOM 832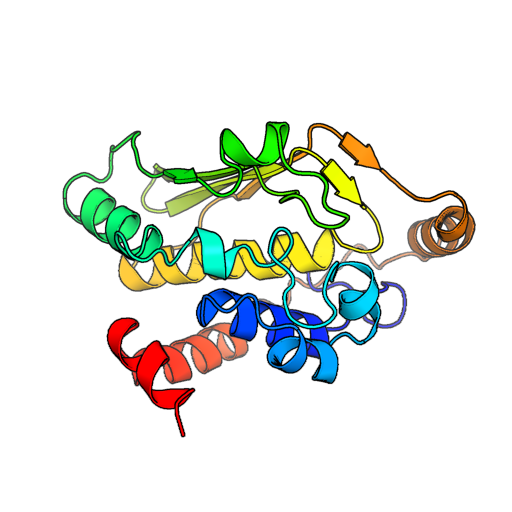 O O . PRO A 1 102 ? 4.415 -8.682 -5.244 1.00 96.50 102 PRO A O 1
ATOM 835 N N . CYS A 1 103 ? 4.353 -6.487 -5.650 1.00 96.50 103 CYS A N 1
ATOM 836 C CA . CYS A 1 103 ? 5.495 -6.183 -4.789 1.00 96.50 103 CYS A CA 1
ATOM 837 C C . CYS A 1 103 ? 5.087 -6.016 -3.312 1.00 96.50 103 CYS A C 1
ATOM 839 O O . CYS A 1 103 ? 5.910 -6.217 -2.415 1.00 96.50 103 CYS A O 1
ATOM 841 N N . LEU A 1 104 ? 3.805 -5.729 -3.069 1.00 98.25 104 LEU A N 1
ATOM 842 C CA . LEU A 1 104 ? 3.157 -5.679 -1.765 1.00 98.25 104 LEU A CA 1
ATOM 843 C C . LEU A 1 104 ? 2.640 -7.068 -1.375 1.00 98.25 104 LEU A C 1
ATOM 845 O O . LEU A 1 104 ? 1.882 -7.680 -2.120 1.00 98.25 104 LEU A O 1
ATOM 849 N N . LEU A 1 105 ? 3.033 -7.551 -0.195 1.00 98.06 105 LEU A N 1
ATOM 850 C CA . LEU A 1 105 ? 2.536 -8.805 0.368 1.00 98.06 105 LEU A CA 1
ATOM 851 C C . LEU A 1 105 ? 1.195 -8.583 1.062 1.00 98.06 105 LEU A C 1
ATOM 853 O O . LEU A 1 105 ? 0.181 -9.155 0.661 1.00 98.06 105 LEU A O 1
ATOM 857 N N . PHE A 1 106 ? 1.188 -7.730 2.087 1.00 98.44 106 PHE A N 1
ATOM 858 C CA . PHE A 1 106 ? -0.010 -7.429 2.861 1.00 98.44 106 PHE A CA 1
ATOM 859 C C . PHE A 1 106 ? 0.042 -6.046 3.513 1.00 98.44 106 PHE A C 1
ATOM 861 O O . PHE A 1 106 ? 1.110 -5.457 3.713 1.00 98.44 106 PHE A O 1
ATOM 868 N N . LEU A 1 107 ? -1.143 -5.579 3.906 1.00 98.62 107 LEU A N 1
ATOM 869 C CA . LEU A 1 107 ? -1.347 -4.456 4.816 1.00 98.62 107 LEU A CA 1
ATOM 870 C C . LEU A 1 107 ? -1.974 -4.983 6.105 1.00 98.62 107 LEU A C 1
ATOM 872 O O . LEU A 1 107 ? -2.951 -5.726 6.040 1.00 98.62 107 LEU A O 1
ATOM 876 N N . ALA A 1 108 ? -1.448 -4.601 7.265 1.00 98.62 108 ALA A N 1
ATOM 877 C CA . ALA A 1 108 ? -2.030 -4.958 8.558 1.00 98.62 108 ALA A CA 1
ATOM 878 C C . ALA A 1 108 ? -2.368 -3.703 9.363 1.00 98.62 108 ALA A C 1
ATOM 880 O O . ALA A 1 108 ? -1.540 -2.808 9.512 1.00 98.62 108 ALA A O 1
ATOM 881 N N . PHE A 1 109 ? -3.586 -3.647 9.891 1.00 98.56 109 PHE A N 1
ATOM 882 C CA . PHE A 1 109 ? -4.110 -2.500 10.620 1.00 98.56 109 PHE A CA 1
ATOM 883 C C . PHE A 1 109 ? -4.247 -2.830 12.102 1.00 98.56 109 PHE A C 1
ATOM 885 O O . PHE A 1 109 ? -4.791 -3.871 12.477 1.00 98.56 109 PHE A O 1
ATOM 892 N N . HIS A 1 110 ? -3.794 -1.917 12.956 1.00 96.88 110 HIS A N 1
ATOM 893 C CA . HIS A 1 110 ? -3.896 -2.059 14.404 1.00 96.88 110 HIS A CA 1
ATOM 894 C C . HIS A 1 110 ? -4.342 -0.749 15.032 1.00 96.88 110 HIS A C 1
ATOM 896 O O . HIS A 1 110 ? -3.721 0.285 14.815 1.00 96.88 110 HIS A O 1
ATOM 902 N N . LEU A 1 111 ? -5.383 -0.793 15.856 1.00 97.06 111 LEU A N 1
ATOM 903 C CA . LEU A 1 111 ? -5.833 0.366 16.615 1.00 97.06 111 LEU A CA 1
ATOM 904 C C . LEU A 1 111 ? -5.211 0.330 18.017 1.00 97.06 111 LEU A C 1
ATOM 906 O O . LEU A 1 111 ? -5.412 -0.625 18.771 1.00 97.06 111 LEU A O 1
ATOM 910 N N . ARG A 1 112 ? -4.400 1.333 18.359 1.00 94.88 112 ARG A N 1
ATOM 911 C CA . ARG A 1 112 ? -3.758 1.490 19.677 1.00 94.88 112 ARG A CA 1
ATOM 912 C C . ARG A 1 112 ? -3.825 2.950 20.078 1.00 94.88 112 ARG A C 1
ATOM 914 O O . ARG A 1 112 ? -3.660 3.812 19.228 1.00 94.88 112 ARG A O 1
ATOM 921 N N . GLU A 1 113 ? -4.119 3.217 21.348 1.00 93.94 113 GLU A N 1
ATOM 922 C CA . GLU A 1 113 ? -4.168 4.590 21.881 1.00 93.94 113 GLU A CA 1
ATOM 923 C C . GLU A 1 113 ? -5.049 5.535 21.037 1.00 93.94 113 GLU A C 1
ATOM 925 O O . GLU A 1 113 ? -4.710 6.688 20.798 1.00 93.94 113 GLU A O 1
ATOM 930 N N . ASN A 1 114 ? -6.187 5.020 20.552 1.00 94.00 114 ASN A N 1
ATOM 931 C CA . ASN A 1 114 ? -7.119 5.723 19.661 1.00 94.00 114 ASN A CA 1
ATOM 932 C C . ASN A 1 114 ? -6.511 6.213 18.329 1.00 94.00 114 ASN A C 1
ATOM 934 O O . ASN A 1 114 ? -7.009 7.156 17.714 1.00 94.00 114 ASN A O 1
ATOM 938 N N . ARG A 1 115 ? -5.433 5.569 17.869 1.00 95.06 115 ARG A N 1
ATOM 939 C CA . ARG A 1 115 ? -4.788 5.842 16.585 1.00 95.06 115 ARG A CA 1
ATOM 940 C C . ARG A 1 115 ? -4.688 4.581 15.742 1.00 95.06 115 ARG A C 1
ATOM 942 O O . ARG A 1 115 ? -4.336 3.504 16.232 1.00 95.06 115 ARG A O 1
ATOM 949 N N . LEU A 1 116 ? -4.984 4.713 14.453 1.00 97.31 116 LEU A N 1
ATOM 950 C CA . LEU A 1 116 ? -4.891 3.598 13.517 1.00 97.31 116 LEU A CA 1
ATOM 951 C C . LEU A 1 116 ? -3.470 3.476 12.978 1.00 97.31 116 LEU A C 1
ATOM 953 O O . LEU A 1 116 ? -3.027 4.305 12.190 1.00 97.31 116 LEU A O 1
ATOM 957 N N . HIS A 1 117 ? -2.760 2.428 13.358 1.00 96.88 117 HIS A N 1
ATOM 958 C CA . HIS A 1 117 ? -1.451 2.092 12.818 1.00 96.88 117 HIS A CA 1
ATOM 959 C C . HIS A 1 117 ? -1.585 1.190 11.592 1.00 96.88 117 HIS A C 1
ATOM 961 O O . HIS A 1 117 ? -2.467 0.329 11.545 1.00 96.88 117 HIS A O 1
ATOM 967 N N . LEU A 1 118 ? -0.684 1.368 10.629 1.00 98.19 118 LEU A N 1
ATOM 968 C CA . LEU A 1 118 ? -0.608 0.558 9.417 1.00 98.19 118 LEU A CA 1
ATOM 969 C C . LEU A 1 118 ? 0.779 -0.080 9.307 1.00 98.19 118 LEU A C 1
ATOM 971 O O . LEU A 1 118 ? 1.785 0.618 9.310 1.00 98.19 118 LEU A O 1
ATOM 975 N N . THR A 1 119 ? 0.836 -1.393 9.138 1.00 98.44 119 THR A N 1
ATOM 976 C CA . THR A 1 119 ? 2.041 -2.110 8.719 1.00 98.44 119 THR A CA 1
ATOM 977 C C . THR A 1 119 ? 1.938 -2.440 7.237 1.00 98.44 119 THR A C 1
ATOM 979 O O . THR A 1 119 ? 0.960 -3.044 6.801 1.00 98.44 119 THR A O 1
ATOM 982 N N . ILE A 1 120 ? 2.964 -2.068 6.478 1.00 98.38 120 ILE A N 1
ATOM 983 C CA . ILE A 1 120 ? 3.127 -2.355 5.055 1.00 98.38 120 ILE A CA 1
ATOM 984 C C . ILE A 1 120 ? 4.259 -3.366 4.926 1.00 98.38 120 ILE A C 1
ATOM 986 O O . ILE A 1 120 ? 5.384 -3.081 5.336 1.00 98.38 120 ILE A O 1
ATOM 990 N N . GLN A 1 121 ? 3.976 -4.529 4.343 1.00 98.38 121 GLN A N 1
ATOM 991 C CA . GLN A 1 121 ? 4.992 -5.544 4.091 1.00 98.38 121 GLN A CA 1
ATOM 992 C C . GLN A 1 121 ? 5.202 -5.725 2.588 1.00 98.38 121 GLN A C 1
ATOM 994 O O . GLN A 1 121 ? 4.356 -6.286 1.900 1.00 98.38 121 GLN A O 1
ATOM 999 N N . MET A 1 122 ? 6.356 -5.303 2.083 1.00 97.94 122 MET A N 1
ATOM 1000 C CA . MET A 1 122 ? 6.776 -5.461 0.691 1.00 97.94 122 MET A CA 1
ATOM 1001 C C . MET A 1 122 ? 7.712 -6.665 0.549 1.00 97.94 122 MET A C 1
ATOM 1003 O O . MET A 1 122 ? 8.639 -6.828 1.348 1.00 97.94 122 MET A O 1
ATOM 1007 N N . ARG A 1 123 ? 7.542 -7.479 -0.501 1.00 97.12 123 ARG A N 1
ATOM 1008 C CA . ARG A 1 123 ? 8.559 -8.475 -0.895 1.00 97.12 123 ARG A CA 1
ATOM 1009 C C . ARG A 1 123 ? 9.771 -7.810 -1.536 1.00 97.12 123 ARG A C 1
ATOM 1011 O O . ARG A 1 123 ? 10.894 -8.272 -1.387 1.00 97.12 123 ARG A O 1
ATOM 1018 N N . SER A 1 124 ? 9.543 -6.720 -2.260 1.00 95.50 124 SER A N 1
ATOM 1019 C CA . SER A 1 124 ? 10.570 -5.990 -2.989 1.00 95.50 124 SER A CA 1
ATOM 1020 C C . SER A 1 124 ? 10.096 -4.567 -3.232 1.00 95.50 124 SER A C 1
ATOM 1022 O O . SER A 1 124 ? 8.915 -4.351 -3.488 1.00 95.50 124 SER A O 1
ATOM 1024 N N . ASN A 1 125 ? 10.983 -3.585 -3.146 1.00 93.94 125 ASN A N 1
ATOM 1025 C CA . ASN A 1 125 ? 10.650 -2.212 -3.473 1.00 93.94 125 ASN A CA 1
ATOM 1026 C C . ASN A 1 125 ? 11.885 -1.447 -3.957 1.00 93.94 125 ASN A C 1
ATOM 1028 O O . ASN A 1 125 ? 12.927 -1.451 -3.304 1.00 93.94 125 ASN A O 1
ATOM 1032 N N .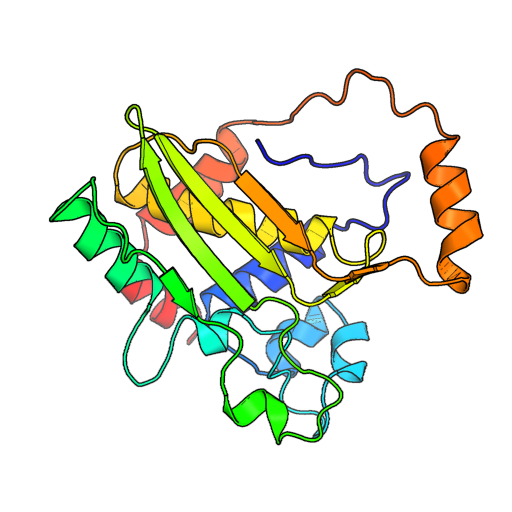 ASN A 1 126 ? 11.749 -0.776 -5.102 1.00 92.88 126 ASN A N 1
ATOM 1033 C CA . ASN A 1 126 ? 12.751 0.171 -5.562 1.00 92.88 126 ASN A CA 1
ATOM 1034 C C . ASN A 1 126 ? 12.702 1.435 -4.683 1.00 92.88 126 ASN A C 1
ATOM 1036 O O . ASN A 1 126 ? 11.688 2.143 -4.654 1.00 92.88 126 ASN A O 1
ATOM 1040 N N . ALA A 1 127 ? 13.808 1.707 -3.995 1.00 88.25 127 ALA A N 1
ATOM 1041 C CA . ALA A 1 127 ? 13.954 2.767 -3.005 1.00 88.25 127 ALA A CA 1
ATOM 1042 C C . ALA A 1 127 ? 13.834 4.180 -3.593 1.00 88.25 127 ALA A C 1
ATOM 1044 O O . ALA A 1 127 ? 13.446 5.107 -2.888 1.00 88.25 127 ALA A O 1
ATOM 1045 N N . PHE A 1 128 ? 14.162 4.355 -4.874 1.00 86.62 128 PHE A N 1
ATOM 1046 C CA . PHE A 1 128 ? 14.285 5.673 -5.493 1.00 86.62 128 PHE A CA 1
ATOM 1047 C C . PHE A 1 128 ? 13.118 6.015 -6.420 1.00 86.62 128 PHE A C 1
ATOM 1049 O O . PHE A 1 128 ? 12.559 7.107 -6.358 1.00 86.62 128 PHE A O 1
ATOM 1056 N N . ARG A 1 129 ? 12.711 5.065 -7.263 1.00 87.12 129 ARG A N 1
ATOM 1057 C CA . ARG A 1 129 ? 11.650 5.242 -8.258 1.00 87.12 129 ARG A CA 1
ATOM 1058 C C . ARG A 1 129 ? 10.253 5.038 -7.691 1.00 87.12 129 ARG A C 1
ATOM 1060 O O . ARG A 1 129 ? 9.345 5.722 -8.137 1.00 87.12 129 ARG A O 1
ATOM 1067 N N . LEU A 1 130 ? 10.060 4.097 -6.759 1.00 89.31 130 LEU A N 1
ATOM 1068 C CA . LEU A 1 130 ? 8.716 3.622 -6.382 1.00 89.31 130 LEU A CA 1
ATOM 1069 C C . LEU A 1 130 ? 8.365 3.804 -4.908 1.00 89.31 130 LEU A C 1
ATOM 1071 O O . LEU A 1 130 ? 7.185 3.931 -4.596 1.00 89.31 130 LEU A O 1
ATOM 1075 N N . PHE A 1 131 ? 9.346 3.815 -4.002 1.00 89.56 131 PHE A N 1
ATOM 1076 C CA . PHE A 1 131 ? 9.095 3.923 -2.560 1.00 89.56 131 PHE A CA 1
ATOM 1077 C C . PHE A 1 131 ? 8.157 5.082 -2.204 1.00 89.56 131 PHE A C 1
ATOM 1079 O O . PHE A 1 131 ? 7.179 4.875 -1.497 1.00 89.56 131 PHE A O 1
ATOM 1086 N N . LEU A 1 132 ? 8.406 6.278 -2.742 1.00 87.31 132 LEU A N 1
ATOM 1087 C CA . LEU A 1 132 ? 7.604 7.464 -2.429 1.00 87.31 132 LEU A CA 1
ATOM 1088 C C . LEU A 1 132 ? 6.166 7.361 -2.942 1.00 87.31 132 LEU A C 1
ATOM 1090 O O . LEU A 1 132 ? 5.246 7.753 -2.232 1.00 87.31 132 LEU A O 1
ATOM 1094 N N . TYR A 1 133 ? 5.969 6.795 -4.136 1.00 89.62 133 TYR A N 1
ATOM 1095 C CA . TYR A 1 133 ? 4.638 6.539 -4.691 1.00 89.62 133 TYR A CA 1
ATOM 1096 C C . TYR A 1 133 ? 3.876 5.524 -3.842 1.00 89.62 133 TYR A C 1
ATOM 1098 O O . TYR A 1 133 ? 2.771 5.812 -3.391 1.00 89.62 133 TYR A O 1
ATOM 1106 N N . ASN A 1 134 ? 4.504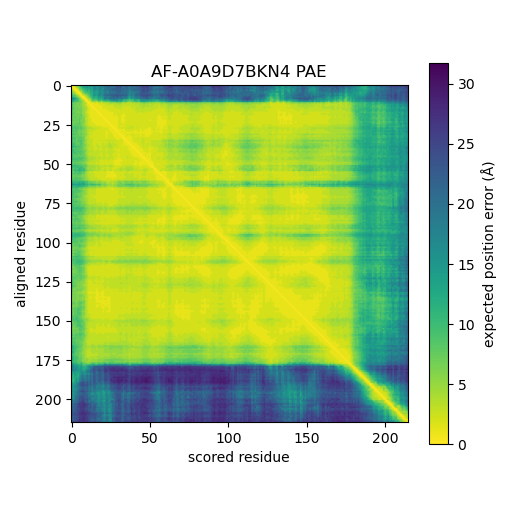 4.388 -3.530 1.00 92.50 134 ASN A N 1
ATOM 1107 C CA . ASN A 1 134 ? 3.899 3.352 -2.695 1.00 92.50 134 ASN A CA 1
ATOM 1108 C C . ASN A 1 134 ? 3.588 3.875 -1.286 1.00 92.50 134 ASN A C 1
ATOM 1110 O O . ASN A 1 134 ? 2.513 3.621 -0.753 1.00 92.50 134 ASN A O 1
ATOM 1114 N N . PHE A 1 135 ? 4.510 4.623 -0.675 1.00 90.69 135 PHE A N 1
ATOM 1115 C CA . PHE A 1 135 ? 4.299 5.204 0.646 1.00 90.69 135 PHE A CA 1
ATOM 1116 C C . PHE A 1 135 ? 3.141 6.205 0.631 1.00 90.69 135 PHE A C 1
ATOM 1118 O O . PHE A 1 135 ? 2.274 6.139 1.500 1.00 90.69 135 PHE A O 1
ATOM 1125 N N . PHE A 1 136 ? 3.090 7.093 -0.368 1.00 88.31 136 PHE A N 1
ATOM 1126 C CA . PHE A 1 136 ? 1.979 8.023 -0.557 1.00 88.31 136 PHE A CA 1
ATOM 1127 C C . PHE A 1 136 ? 0.655 7.262 -0.691 1.00 88.31 136 PHE A C 1
ATOM 1129 O O . PHE A 1 136 ? -0.228 7.421 0.148 1.00 88.31 136 PHE A O 1
ATOM 1136 N N . GLU A 1 137 ? 0.543 6.370 -1.672 1.00 91.38 137 GLU A N 1
ATOM 1137 C CA . GLU A 1 137 ? -0.675 5.615 -1.983 1.00 91.38 137 GLU A CA 1
ATOM 1138 C C . GLU A 1 137 ? -1.189 4.824 -0.769 1.00 91.38 137 GLU A C 1
ATOM 1140 O O . GLU A 1 137 ? -2.363 4.915 -0.407 1.00 91.38 137 GLU A O 1
ATOM 1145 N N . LEU A 1 138 ? -0.308 4.106 -0.071 1.00 95.12 138 LEU A N 1
ATOM 1146 C CA . LEU A 1 138 ? -0.686 3.277 1.077 1.00 95.12 138 LEU A CA 1
ATOM 1147 C C . LEU A 1 138 ? -0.949 4.101 2.347 1.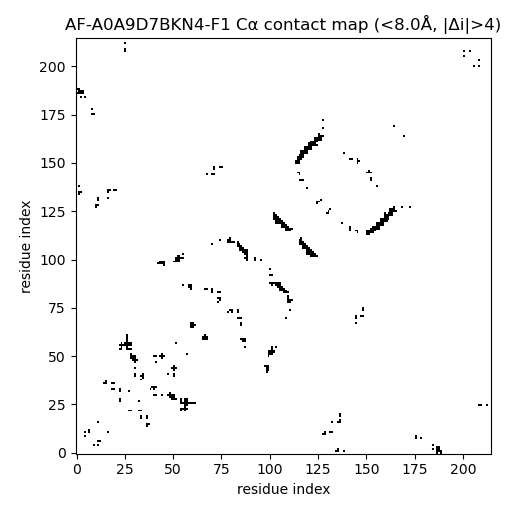00 95.12 138 LEU A C 1
ATOM 1149 O O . LEU A 1 138 ? -1.773 3.708 3.174 1.00 95.12 138 LEU A O 1
ATOM 1153 N N . SER A 1 139 ? -0.326 5.274 2.493 1.00 91.75 139 SER A N 1
ATOM 1154 C CA . SER A 1 139 ? -0.681 6.213 3.564 1.00 91.75 139 SER A CA 1
ATOM 1155 C C . SER A 1 139 ? -2.085 6.798 3.378 1.00 91.75 139 SER A C 1
ATOM 1157 O O . SER A 1 139 ? -2.793 7.015 4.362 1.00 91.75 139 SER A O 1
ATOM 1159 N N . PHE A 1 140 ? -2.537 6.975 2.131 1.00 93.25 140 PHE A N 1
ATOM 1160 C CA . PHE A 1 140 ? -3.923 7.343 1.841 1.00 93.25 140 PHE A CA 1
ATOM 1161 C C . PHE A 1 140 ? -4.893 6.227 2.228 1.00 93.25 140 PHE A C 1
ATOM 1163 O O . PHE A 1 140 ? -5.938 6.517 2.804 1.00 93.25 140 PHE A O 1
ATOM 1170 N N . ILE A 1 141 ? -4.532 4.957 2.012 1.00 95.44 141 ILE A N 1
ATOM 1171 C CA . ILE A 1 141 ? -5.337 3.820 2.488 1.00 95.44 141 ILE A CA 1
ATOM 1172 C C . ILE A 1 141 ? -5.492 3.849 4.018 1.00 95.44 141 ILE A C 1
ATOM 1174 O O . ILE A 1 141 ? -6.607 3.690 4.513 1.00 95.44 141 ILE A O 1
ATOM 1178 N N . GLN A 1 142 ? -4.419 4.113 4.778 1.00 96.38 142 GLN A N 1
ATOM 1179 C CA . GLN A 1 142 ? -4.523 4.331 6.231 1.00 96.38 142 GLN A CA 1
ATOM 1180 C C . GLN A 1 142 ? -5.486 5.479 6.547 1.00 96.38 142 GLN A C 1
ATOM 1182 O O . GLN A 1 142 ? -6.360 5.323 7.395 1.00 96.38 142 GLN A O 1
ATOM 1187 N N . GLY A 1 143 ? -5.343 6.611 5.852 1.00 90.19 143 GLY A N 1
ATOM 1188 C CA . GLY A 1 143 ? -6.210 7.773 6.017 1.00 90.19 143 GLY A CA 1
ATOM 1189 C C . GLY A 1 143 ? -7.687 7.446 5.802 1.00 90.19 143 GLY A C 1
ATOM 1190 O O . GLY A 1 143 ? -8.512 7.876 6.600 1.00 90.19 143 GLY A O 1
ATOM 1191 N N . ILE A 1 144 ? -8.022 6.670 4.766 1.00 92.56 144 ILE A N 1
ATOM 1192 C CA . ILE A 1 144 ? -9.404 6.268 4.465 1.00 92.56 144 ILE A CA 1
ATOM 1193 C C . ILE A 1 144 ? -9.994 5.456 5.616 1.00 92.56 144 ILE A C 1
ATOM 1195 O O . ILE A 1 144 ? -11.080 5.772 6.094 1.00 92.56 144 ILE A O 1
ATOM 1199 N N . VAL A 1 145 ? -9.267 4.454 6.113 1.00 95.06 145 VAL A N 1
ATOM 1200 C CA . VAL A 1 145 ? -9.749 3.636 7.236 1.00 95.06 145 VAL A CA 1
ATOM 1201 C C . VAL A 1 145 ? -9.868 4.476 8.512 1.00 95.06 145 VAL A C 1
ATOM 1203 O O . VAL A 1 145 ? -10.857 4.353 9.227 1.00 95.06 145 VAL A O 1
ATOM 1206 N N . SER A 1 146 ? -8.903 5.358 8.788 1.00 94.44 146 SER A N 1
ATOM 1207 C CA . SER A 1 146 ? -8.960 6.290 9.921 1.00 94.44 146 SER A CA 1
ATOM 1208 C C . SER A 1 146 ? -10.188 7.200 9.858 1.00 94.44 146 SER A C 1
ATOM 1210 O O . SER A 1 146 ? -10.901 7.341 10.851 1.00 94.44 146 SER A O 1
ATOM 1212 N N . PHE A 1 147 ? -10.462 7.773 8.683 1.00 92.12 147 PHE A N 1
ATOM 1213 C CA . PHE A 1 147 ? -11.598 8.659 8.443 1.00 92.12 147 PHE A CA 1
ATOM 1214 C C . PHE A 1 147 ? -12.936 7.947 8.674 1.00 92.12 147 PHE A C 1
ATOM 1216 O O . PHE A 1 147 ? -13.774 8.455 9.416 1.00 92.12 147 PHE A O 1
ATOM 1223 N N . GLU A 1 148 ? -13.112 6.747 8.115 1.00 91.94 148 GLU A N 1
ATOM 1224 C CA . GLU A 1 148 ? -14.328 5.934 8.286 1.00 91.94 148 GLU A CA 1
ATOM 1225 C C . GLU A 1 148 ? -14.551 5.481 9.740 1.00 91.94 148 GLU A C 1
ATOM 1227 O O . GLU A 1 148 ? -15.680 5.237 10.168 1.00 91.94 148 GLU A O 1
ATOM 1232 N N . LEU A 1 149 ? -13.477 5.377 10.525 1.00 93.00 149 LEU A N 1
ATOM 1233 C CA . LEU A 1 149 ? -13.527 5.053 11.951 1.00 93.00 149 LEU A CA 1
ATOM 1234 C C . LEU A 1 149 ? -13.653 6.292 12.856 1.00 93.00 149 LEU A C 1
ATOM 1236 O O . LEU A 1 149 ? -13.858 6.131 14.057 1.00 93.00 149 LEU A O 1
ATOM 1240 N N . GLY A 1 150 ? -13.535 7.509 12.314 1.00 92.62 150 GLY A N 1
ATOM 1241 C CA . GLY A 1 150 ? -13.567 8.750 13.094 1.00 92.62 150 GLY A CA 1
ATOM 1242 C C . GLY A 1 150 ? -12.379 8.914 14.051 1.00 92.62 150 GLY A C 1
ATOM 1243 O O . GLY A 1 150 ? -12.536 9.489 15.127 1.00 92.62 150 GLY A O 1
ATOM 1244 N N . ILE A 1 151 ? -11.208 8.386 13.687 1.00 91.75 151 ILE A N 1
ATOM 1245 C CA . ILE A 1 151 ? -9.985 8.405 14.505 1.00 91.75 151 ILE A CA 1
ATOM 1246 C C . ILE A 1 151 ? -8.798 8.965 13.723 1.00 91.75 151 ILE A C 1
ATOM 1248 O O . ILE A 1 151 ? -8.807 9.036 12.497 1.00 91.75 151 ILE A O 1
ATOM 1252 N N . GLU A 1 152 ? -7.732 9.319 14.434 1.00 91.12 152 GLU A N 1
ATOM 1253 C CA . GLU A 1 152 ? -6.520 9.853 13.816 1.00 91.12 152 GLU A CA 1
ATOM 1254 C C . GLU A 1 152 ? -5.598 8.735 13.293 1.00 91.12 152 GLU A C 1
ATOM 1256 O O . GLU A 1 152 ? -5.463 7.674 13.918 1.00 91.12 152 GLU A O 1
ATOM 1261 N N . PRO A 1 153 ? -4.880 8.950 12.174 1.00 92.12 153 PRO A N 1
ATOM 1262 C CA . PRO A 1 153 ? -3.822 8.042 11.758 1.00 92.12 153 PRO A CA 1
ATOM 1263 C C . PRO A 1 153 ? -2.677 8.019 12.785 1.00 92.12 153 PRO A C 1
ATOM 1265 O O . PRO A 1 153 ? -2.216 9.045 13.300 1.00 92.12 153 PRO A O 1
ATOM 1268 N N . GLY A 1 154 ? -2.214 6.811 13.087 1.00 93.62 154 GLY A N 1
ATOM 1269 C CA . GLY A 1 154 ? -1.011 6.523 13.860 1.00 93.62 154 GLY A CA 1
ATOM 1270 C C . GLY A 1 154 ? 0.208 6.297 12.963 1.00 93.62 154 GLY A C 1
ATOM 1271 O O . GLY A 1 154 ? 0.280 6.775 11.830 1.00 93.62 154 GLY A O 1
ATOM 1272 N N . ASN A 1 155 ? 1.174 5.540 13.477 1.00 93.25 155 ASN A N 1
ATOM 1273 C CA . ASN A 1 155 ? 2.416 5.233 12.764 1.00 93.25 155 ASN A CA 1
ATOM 1274 C C . ASN A 1 155 ? 2.192 4.286 11.580 1.00 93.25 155 ASN A C 1
ATOM 1276 O O . ASN A 1 155 ? 1.365 3.373 11.648 1.00 93.25 155 ASN A O 1
ATOM 1280 N N . ILE A 1 156 ? 3.000 4.483 10.540 1.00 94.69 156 ILE A N 1
ATOM 1281 C CA . ILE A 1 156 ? 3.175 3.532 9.446 1.00 94.69 156 ILE A CA 1
ATOM 1282 C C . ILE A 1 156 ? 4.482 2.772 9.683 1.00 94.69 156 ILE A C 1
ATOM 1284 O O . ILE A 1 156 ? 5.537 3.388 9.827 1.00 94.69 156 ILE A O 1
ATOM 1288 N N . PHE A 1 157 ? 4.417 1.446 9.699 1.00 95.19 157 PHE A N 1
ATOM 1289 C CA . PHE A 1 157 ? 5.569 0.553 9.761 1.00 95.19 157 PHE A CA 1
ATOM 1290 C C . PHE A 1 157 ? 5.815 -0.016 8.364 1.00 95.19 157 PHE A C 1
ATOM 1292 O O . PHE A 1 157 ? 5.055 -0.860 7.898 1.00 95.19 157 PHE A O 1
ATOM 1299 N N . TYR A 1 158 ? 6.841 0.479 7.673 1.00 94.75 158 TYR A N 1
ATOM 1300 C CA . TYR A 1 158 ? 7.140 0.090 6.295 1.00 94.75 158 TYR A CA 1
ATOM 1301 C C . TYR A 1 158 ? 8.305 -0.895 6.253 1.00 94.75 158 TYR A C 1
ATOM 1303 O O . TYR A 1 158 ? 9.451 -0.516 6.485 1.00 94.75 158 TYR A O 1
ATOM 1311 N N . ASN A 1 159 ? 8.018 -2.149 5.920 1.00 95.94 159 ASN A N 1
ATOM 1312 C CA . ASN A 1 159 ? 9.007 -3.215 5.855 1.00 95.94 159 ASN A CA 1
ATOM 1313 C C . ASN A 1 159 ? 9.148 -3.697 4.414 1.00 95.94 159 ASN A C 1
ATOM 1315 O O . ASN A 1 159 ? 8.168 -4.109 3.799 1.00 95.94 159 ASN A O 1
ATOM 1319 N N . ALA A 1 160 ? 10.368 -3.703 3.884 1.00 95.94 160 ALA A N 1
ATOM 1320 C CA . ALA A 1 160 ? 10.672 -4.298 2.588 1.00 95.94 160 ALA A CA 1
ATOM 1321 C C . ALA A 1 160 ? 11.715 -5.401 2.760 1.00 95.94 160 ALA A C 1
ATOM 1323 O O . ALA A 1 160 ? 12.790 -5.145 3.294 1.00 95.94 160 ALA A O 1
ATOM 1324 N N . LEU A 1 161 ? 11.406 -6.616 2.294 1.00 96.50 161 LEU A N 1
ATOM 1325 C CA . LEU A 1 161 ? 12.362 -7.732 2.338 1.00 96.50 161 LEU A CA 1
ATOM 1326 C C . LEU A 1 161 ? 13.556 -7.483 1.406 1.00 96.50 161 LEU A C 1
ATOM 1328 O O . LEU A 1 161 ? 14.684 -7.840 1.725 1.00 96.50 161 LEU A O 1
ATOM 1332 N N . SER A 1 162 ? 13.307 -6.830 0.271 1.00 96.62 162 SER A N 1
ATOM 1333 C CA . SER A 1 162 ? 14.332 -6.359 -0.658 1.00 96.62 162 SER A CA 1
ATOM 1334 C C . SER A 1 162 ? 14.092 -4.888 -0.986 1.00 96.62 162 SER A C 1
ATOM 1336 O O . SER A 1 162 ? 13.259 -4.555 -1.829 1.00 96.62 162 SER A O 1
ATOM 1338 N N . MET A 1 163 ? 14.814 -3.998 -0.312 1.00 94.31 163 MET A N 1
ATOM 1339 C CA . MET A 1 163 ? 14.884 -2.584 -0.679 1.00 94.31 163 MET A CA 1
ATOM 1340 C C . MET A 1 163 ? 16.102 -2.382 -1.583 1.00 94.31 163 MET A C 1
ATOM 1342 O O . MET A 1 163 ? 17.218 -2.685 -1.169 1.00 94.31 163 MET A O 1
ATOM 1346 N N . HIS A 1 164 ? 15.902 -1.918 -2.817 1.00 92.75 164 HIS A N 1
ATOM 1347 C CA . HIS A 1 164 ? 16.973 -1.887 -3.820 1.00 92.75 164 HIS A CA 1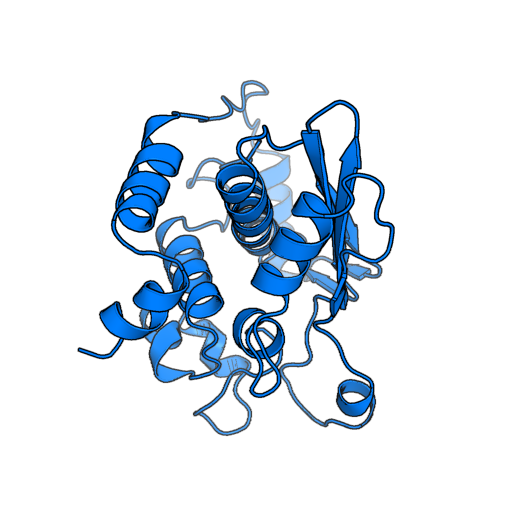
ATOM 1348 C C . HIS A 1 164 ? 16.998 -0.598 -4.646 1.00 92.75 164 HIS A C 1
ATOM 1350 O O . HIS A 1 164 ? 16.007 0.124 -4.744 1.00 92.75 164 HIS A O 1
ATOM 1356 N N . LEU A 1 165 ? 18.146 -0.340 -5.268 1.00 91.25 165 LEU A N 1
ATOM 1357 C CA . LEU A 1 165 ? 18.403 0.768 -6.185 1.00 91.25 165 LEU A CA 1
ATOM 1358 C C . LEU A 1 165 ? 18.993 0.186 -7.476 1.00 91.25 165 LEU A C 1
ATOM 1360 O O . LEU A 1 165 ? 19.881 -0.663 -7.398 1.00 91.25 165 LEU A O 1
ATOM 1364 N N . TYR A 1 166 ? 18.513 0.611 -8.647 1.00 89.81 166 TYR A N 1
ATOM 1365 C CA . TYR A 1 166 ? 19.158 0.225 -9.905 1.00 89.81 166 TYR A CA 1
ATOM 1366 C C . TYR A 1 166 ? 20.469 0.989 -10.077 1.00 89.81 166 TYR A C 1
ATOM 1368 O O . TYR A 1 166 ? 20.572 2.145 -9.677 1.00 89.81 166 TYR A O 1
ATOM 1376 N N . LEU A 1 167 ? 21.468 0.361 -10.698 1.00 91.50 167 LEU A N 1
ATOM 1377 C CA . LEU A 1 167 ? 22.755 1.019 -10.943 1.00 91.50 167 LEU A CA 1
ATOM 1378 C C . LEU A 1 167 ? 22.596 2.273 -11.810 1.00 91.50 167 LEU A C 1
ATOM 1380 O O . LEU A 1 167 ? 23.222 3.287 -11.517 1.00 91.50 167 LEU A O 1
ATOM 1384 N N . ASP A 1 168 ? 21.679 2.238 -12.776 1.00 91.06 168 ASP A N 1
ATOM 1385 C CA . ASP A 1 168 ? 21.334 3.388 -13.620 1.00 91.06 168 ASP A CA 1
ATOM 1386 C C . ASP A 1 168 ? 20.746 4.565 -12.819 1.00 91.06 168 ASP A C 1
ATOM 1388 O O . ASP A 1 168 ? 20.788 5.704 -13.269 1.00 91.06 168 ASP A O 1
ATOM 1392 N N . ASP A 1 169 ? 20.208 4.310 -11.619 1.00 88.19 169 ASP A N 1
ATOM 1393 C CA . ASP A 1 169 ? 19.677 5.344 -10.725 1.00 88.19 169 ASP A CA 1
ATOM 1394 C C . ASP A 1 169 ? 20.732 5.892 -9.750 1.00 88.19 169 ASP A C 1
ATOM 1396 O O . ASP A 1 169 ? 20.440 6.829 -9.004 1.00 88.19 169 ASP A O 1
ATOM 1400 N N . LYS A 1 170 ? 21.942 5.315 -9.707 1.00 88.19 170 LYS A N 1
ATOM 1401 C CA . LYS A 1 170 ? 22.938 5.606 -8.666 1.00 88.19 170 LYS A CA 1
ATOM 1402 C C . LYS A 1 170 ? 23.364 7.071 -8.660 1.00 88.19 170 LYS A C 1
ATOM 1404 O O . LYS A 1 170 ? 23.313 7.701 -7.609 1.00 88.19 170 LYS A O 1
ATOM 1409 N N . GLU A 1 171 ? 23.747 7.612 -9.813 1.00 88.81 171 GLU A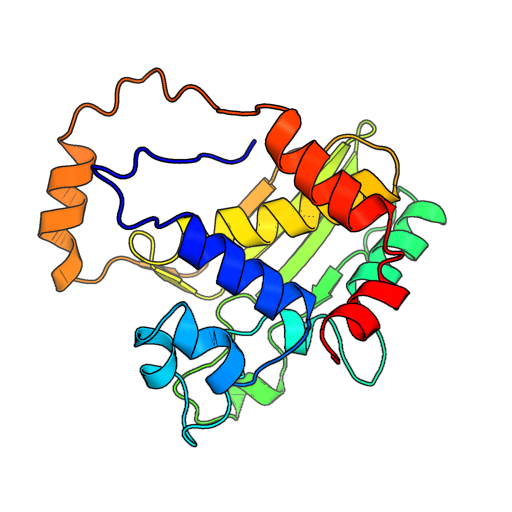 N 1
ATOM 1410 C CA . GLU A 1 171 ? 24.203 9.003 -9.924 1.00 88.81 171 GLU A CA 1
ATOM 1411 C C . GLU A 1 171 ? 23.099 9.977 -9.487 1.00 88.81 171 GLU A C 1
ATOM 1413 O O . GLU A 1 171 ? 23.325 10.873 -8.675 1.00 88.81 171 GLU A O 1
ATOM 1418 N N . GLN A 1 172 ? 21.864 9.747 -9.941 1.00 84.94 172 GLN A N 1
ATOM 1419 C CA . GLN A 1 172 ? 20.724 10.582 -9.574 1.00 84.94 172 GLN A CA 1
ATOM 1420 C C . GLN A 1 172 ? 20.386 10.484 -8.076 1.00 84.94 172 GLN A C 1
ATOM 1422 O O . GLN A 1 172 ? 20.026 11.488 -7.456 1.00 84.94 172 GLN A O 1
ATOM 1427 N N . ALA A 1 173 ? 20.517 9.296 -7.482 1.00 84.00 173 ALA A N 1
ATOM 1428 C CA . ALA A 1 173 ? 20.335 9.096 -6.050 1.00 84.00 173 ALA A CA 1
ATOM 1429 C C . ALA A 1 173 ? 21.440 9.785 -5.228 1.00 84.00 173 ALA A C 1
ATOM 1431 O O . ALA A 1 173 ? 21.145 10.401 -4.206 1.00 84.00 173 ALA A O 1
ATOM 1432 N N . GLU A 1 174 ? 22.697 9.745 -5.676 1.00 85.50 174 GLU A N 1
ATOM 1433 C CA . GLU A 1 174 ? 23.809 10.460 -5.035 1.00 85.50 174 GLU A CA 1
ATOM 1434 C C . GLU A 1 174 ? 23.625 11.980 -5.121 1.00 85.50 174 GLU A C 1
ATOM 1436 O O . GLU A 1 174 ? 23.791 12.678 -4.120 1.00 85.50 174 GLU A O 1
ATOM 1441 N N . LEU A 1 175 ? 23.197 12.502 -6.275 1.00 83.44 175 LEU A N 1
ATOM 1442 C CA . LEU A 1 175 ? 22.829 13.913 -6.426 1.00 83.44 175 LEU A CA 1
ATOM 1443 C C . LEU A 1 175 ? 21.719 14.316 -5.449 1.00 83.44 175 LEU A C 1
ATOM 1445 O O . LEU A 1 175 ? 21.792 15.390 -4.849 1.00 83.44 175 LEU A O 1
ATOM 1449 N N . TYR A 1 176 ? 20.721 13.447 -5.263 1.00 75.88 176 TYR A N 1
ATOM 1450 C CA . TYR A 1 176 ? 19.641 13.659 -4.303 1.00 75.88 176 TYR A CA 1
ATOM 1451 C C . TYR A 1 176 ? 20.147 13.716 -2.855 1.00 75.88 176 TYR A C 1
ATOM 1453 O O . TYR A 1 176 ? 19.752 14.613 -2.116 1.00 75.88 176 TYR A O 1
ATOM 1461 N N . LEU A 1 177 ? 21.034 12.797 -2.456 1.00 77.12 177 LEU A N 1
ATOM 1462 C CA . LEU A 1 177 ? 21.609 12.760 -1.105 1.00 77.12 177 LEU A CA 1
ATOM 1463 C C . LEU A 1 177 ? 22.534 13.952 -0.818 1.00 77.12 177 LEU A C 1
ATOM 1465 O O . LEU A 1 177 ? 22.581 14.432 0.312 1.00 77.12 177 LEU A O 1
ATOM 1469 N N . ASN A 1 178 ? 23.259 14.423 -1.835 1.00 78.25 178 ASN A N 1
ATOM 1470 C CA . ASN A 1 178 ? 24.215 15.524 -1.715 1.00 78.25 178 ASN A CA 1
ATOM 1471 C C . ASN A 1 178 ? 23.564 16.907 -1.827 1.00 78.25 178 ASN A C 1
ATOM 1473 O O . ASN A 1 178 ? 24.142 17.904 -1.388 1.00 78.25 178 ASN A O 1
ATOM 1477 N N . HIS A 1 179 ? 22.364 17.002 -2.404 1.00 70.75 179 HIS A N 1
ATOM 1478 C CA . HIS A 1 179 ? 21.550 18.195 -2.237 1.00 70.75 179 HIS A CA 1
ATOM 1479 C C . HIS A 1 179 ? 21.152 18.289 -0.766 1.00 70.75 179 HIS A C 1
ATOM 1481 O O . HIS A 1 179 ? 20.445 17.422 -0.264 1.00 70.75 179 HIS A O 1
ATOM 1487 N N . ASN A 1 180 ? 21.586 19.357 -0.085 1.00 50.94 180 ASN A N 1
ATOM 1488 C CA . ASN A 1 180 ? 21.076 19.746 1.229 1.00 50.94 180 ASN A CA 1
ATOM 1489 C C . ASN A 1 180 ? 19.563 19.975 1.112 1.00 50.94 180 ASN A C 1
ATOM 1491 O O . ASN A 1 180 ? 19.097 21.103 0.937 1.00 50.94 180 ASN A O 1
ATOM 1495 N N . VAL A 1 181 ? 18.779 18.899 1.180 1.00 53.94 181 VAL A N 1
ATOM 1496 C CA . VAL A 1 181 ? 17.360 18.966 1.485 1.00 53.94 181 VAL A CA 1
ATOM 1497 C C . VAL A 1 181 ? 17.338 19.622 2.853 1.00 53.94 181 VAL A C 1
ATOM 1499 O O . VAL A 1 181 ? 17.695 18.988 3.845 1.00 53.94 181 VAL A O 1
ATOM 1502 N N . ASN A 1 182 ? 17.057 20.931 2.880 1.00 45.84 182 ASN A N 1
ATOM 1503 C CA . ASN A 1 182 ? 16.894 21.696 4.107 1.00 45.84 182 ASN A CA 1
ATOM 1504 C C . ASN A 1 182 ? 16.153 20.801 5.099 1.00 45.84 182 ASN A C 1
ATOM 1506 O O . ASN A 1 182 ? 15.048 20.349 4.802 1.00 45.84 182 ASN A O 1
ATOM 1510 N N . GLN A 1 183 ? 16.773 20.527 6.250 1.00 45.62 183 GLN A N 1
ATOM 1511 C CA . GLN A 1 183 ? 16.222 19.650 7.292 1.00 45.62 183 GLN A CA 1
ATOM 1512 C C . GLN A 1 183 ? 14.826 20.098 7.764 1.00 45.62 183 GLN A C 1
ATOM 1514 O O . GLN A 1 183 ? 14.095 19.333 8.384 1.00 45.62 183 GLN A O 1
ATOM 1519 N N . ASN A 1 184 ? 14.413 21.306 7.378 1.00 39.06 184 ASN A N 1
ATOM 1520 C CA . ASN A 1 184 ? 13.027 21.737 7.313 1.00 39.06 184 ASN A CA 1
ATOM 1521 C C . ASN A 1 184 ? 12.318 21.128 6.092 1.00 39.06 184 ASN A C 1
ATOM 1523 O O . ASN A 1 184 ? 11.854 21.848 5.206 1.00 39.06 184 ASN A O 1
ATOM 1527 N N . MET A 1 185 ? 12.192 19.801 6.060 1.00 41.81 185 MET A N 1
ATOM 1528 C CA . MET A 1 185 ? 11.070 19.179 5.365 1.00 41.81 185 MET A CA 1
ATOM 1529 C C . MET A 1 185 ? 9.819 19.648 6.104 1.00 41.81 185 MET A C 1
ATOM 1531 O O . MET A 1 185 ? 9.377 19.026 7.070 1.00 41.81 185 MET A O 1
ATOM 1535 N N . SER A 1 186 ? 9.285 20.804 5.708 1.00 37.59 186 SER A N 1
ATOM 1536 C CA . SER A 1 186 ? 7.964 21.233 6.123 1.00 37.59 186 SER A CA 1
ATOM 1537 C C . SER A 1 186 ? 6.995 20.182 5.602 1.00 37.59 186 SER A C 1
ATOM 1539 O O . SER A 1 186 ? 6.644 20.127 4.425 1.00 37.59 186 SER A O 1
ATOM 1541 N N . VAL A 1 187 ? 6.625 19.287 6.513 1.00 39.25 187 VAL A N 1
ATOM 1542 C CA . VAL A 1 187 ? 5.536 18.336 6.370 1.00 39.25 187 VAL A CA 1
ATOM 1543 C C . VAL A 1 187 ? 4.299 19.167 6.060 1.00 39.25 187 VAL A C 1
ATOM 1545 O O . VAL A 1 187 ? 3.662 19.715 6.958 1.00 39.25 187 VAL A O 1
ATOM 1548 N N . LEU A 1 188 ? 3.977 19.313 4.776 1.00 36.12 188 LEU A N 1
ATOM 1549 C CA . LEU A 1 188 ? 2.730 19.916 4.335 1.00 36.12 188 LEU A CA 1
ATOM 1550 C C . LEU A 1 188 ? 1.607 18.920 4.624 1.00 36.12 188 LEU A C 1
ATOM 1552 O O . LEU A 1 188 ? 1.091 18.241 3.744 1.00 36.12 188 LEU A O 1
ATOM 1556 N N . PHE A 1 189 ? 1.214 18.852 5.892 1.00 38.81 189 PHE A N 1
ATOM 1557 C CA . PHE A 1 189 ? -0.167 18.580 6.238 1.00 38.81 189 PHE A CA 1
ATOM 1558 C C . PHE A 1 189 ? -0.895 19.920 6.161 1.00 38.81 189 PHE A C 1
ATOM 1560 O O . PHE A 1 189 ? -1.207 20.539 7.175 1.00 38.81 189 PHE A O 1
ATOM 1567 N N . GLN A 1 190 ? -1.146 20.415 4.948 1.00 33.91 190 GLN A N 1
ATOM 1568 C CA . GLN A 1 190 ? -2.313 21.271 4.822 1.00 33.91 190 GLN A CA 1
ATOM 1569 C C . GLN A 1 190 ? -3.496 20.320 4.879 1.00 33.91 190 GLN A C 1
ATOM 1571 O O . GLN A 1 190 ? -3.782 19.601 3.922 1.00 33.91 190 GLN A O 1
ATOM 1576 N N . SER A 1 191 ? -4.133 20.312 6.050 1.00 38.75 191 SER A N 1
ATOM 1577 C CA . SER A 1 191 ? -5.452 19.740 6.312 1.00 38.75 191 SER A CA 1
ATOM 1578 C C . SER A 1 191 ? -6.382 19.876 5.107 1.00 38.75 191 SER A C 1
ATOM 1580 O O . SER A 1 191 ? -7.108 18.943 4.819 1.00 38.75 191 SER A O 1
ATOM 1582 N N . TYR A 1 192 ? -6.279 20.958 4.338 1.00 36.78 192 TYR A N 1
ATOM 1583 C CA . TYR A 1 192 ? -7.042 21.214 3.122 1.00 36.78 192 TYR A CA 1
ATOM 1584 C C . TYR A 1 192 ? -6.941 20.143 2.025 1.00 36.78 192 TYR A C 1
ATOM 1586 O O . TYR A 1 192 ? -7.983 19.731 1.561 1.00 36.78 192 TYR A O 1
ATOM 1594 N N . VAL A 1 193 ? -5.782 19.589 1.638 1.00 42.44 193 VAL A N 1
ATOM 1595 C CA . VAL A 1 193 ? -5.749 18.647 0.482 1.00 42.44 193 VAL A CA 1
ATOM 1596 C C . VAL A 1 193 ? -6.366 17.292 0.826 1.00 42.44 193 VAL A C 1
ATOM 1598 O O . VAL A 1 193 ? -7.141 16.738 0.048 1.00 42.44 193 VAL A O 1
ATOM 1601 N N . LEU A 1 194 ? -6.050 16.760 2.010 1.00 42.34 194 LEU A N 1
ATOM 1602 C CA . LEU A 1 194 ? -6.706 15.552 2.502 1.00 42.34 194 LEU A CA 1
ATOM 1603 C C . LEU A 1 194 ? -8.174 15.834 2.788 1.00 42.34 194 LEU A C 1
ATOM 1605 O O . LEU A 1 194 ? -8.988 15.006 2.431 1.00 42.34 194 LEU A O 1
ATOM 1609 N N . MET A 1 195 ? -8.530 16.983 3.364 1.00 39.31 195 MET A N 1
ATOM 1610 C CA . MET A 1 195 ? -9.922 17.326 3.644 1.00 39.31 195 MET A CA 1
ATOM 1611 C C . MET A 1 195 ? -10.716 17.599 2.365 1.00 39.31 195 MET A C 1
ATOM 1613 O O . MET A 1 195 ? -11.866 17.215 2.337 1.00 39.31 195 MET A O 1
ATOM 1617 N N . ASP A 1 196 ? -10.127 18.123 1.291 1.00 41.81 196 ASP A N 1
ATOM 1618 C CA . ASP A 1 196 ? -10.767 18.334 -0.015 1.00 41.81 196 ASP A CA 1
ATOM 1619 C C . ASP A 1 196 ? -10.942 17.010 -0.765 1.00 41.81 196 ASP A C 1
ATOM 1621 O O . ASP A 1 196 ? -12.022 16.747 -1.292 1.00 41.81 196 ASP A O 1
ATOM 1625 N N . ILE A 1 197 ? -9.937 16.122 -0.739 1.00 50.56 197 ILE A N 1
ATOM 1626 C CA . ILE A 1 197 ? -10.082 14.739 -1.223 1.00 50.56 197 ILE A CA 1
ATOM 1627 C C . ILE A 1 197 ? -11.105 13.993 -0.359 1.00 50.56 197 ILE A C 1
ATOM 1629 O O . ILE A 1 197 ? -11.981 13.329 -0.895 1.00 50.56 197 ILE A O 1
ATOM 1633 N N . PHE A 1 198 ? -11.072 14.144 0.965 1.00 43.47 198 PHE A N 1
ATOM 1634 C CA . PHE A 1 198 ? -12.051 13.551 1.872 1.00 43.47 198 PHE A CA 1
ATOM 1635 C C . PHE A 1 198 ? -13.429 14.181 1.740 1.00 43.47 198 PHE A C 1
ATOM 1637 O O . PHE A 1 198 ? -14.381 13.469 1.976 1.00 43.47 198 PHE A O 1
ATOM 1644 N N . ILE A 1 199 ? -13.584 15.447 1.348 1.00 42.19 199 ILE A N 1
ATOM 1645 C CA . ILE A 1 199 ? -14.865 16.113 1.059 1.00 42.19 199 ILE A CA 1
ATOM 1646 C C . ILE A 1 199 ? -15.411 15.614 -0.284 1.00 42.19 199 ILE A C 1
ATOM 1648 O O . ILE A 1 199 ? -16.599 15.296 -0.373 1.00 42.19 199 ILE A O 1
ATOM 1652 N N . LEU A 1 200 ? -14.547 15.450 -1.293 1.00 41.09 200 LEU A N 1
ATOM 1653 C CA . LEU A 1 200 ? -14.851 14.713 -2.525 1.00 41.09 200 LEU A CA 1
ATOM 1654 C C . LEU A 1 200 ? -15.319 13.281 -2.205 1.00 41.09 200 LEU A C 1
ATOM 1656 O O . LEU A 1 200 ? -16.314 12.827 -2.767 1.00 41.09 200 LEU A O 1
ATOM 1660 N N . LEU A 1 201 ? -14.675 12.606 -1.245 1.00 41.22 201 LEU A N 1
ATOM 1661 C CA . LEU A 1 201 ? -15.074 11.285 -0.745 1.00 41.22 201 LEU A CA 1
ATOM 1662 C C . LEU A 1 201 ? -16.313 11.342 0.177 1.00 41.22 201 LEU A C 1
ATOM 1664 O O . LEU A 1 201 ? -17.122 10.433 0.154 1.00 41.22 201 LEU A O 1
ATOM 1668 N N . LYS A 1 202 ? -16.558 12.406 0.947 1.00 37.34 202 LYS A N 1
ATOM 1669 C CA . LYS A 1 202 ? -17.678 12.514 1.908 1.00 37.34 202 LYS A CA 1
ATOM 1670 C C . LYS A 1 202 ? -19.027 12.595 1.198 1.00 37.34 202 LYS A C 1
ATOM 1672 O O . LYS A 1 202 ? -20.035 12.136 1.727 1.00 37.34 202 LYS A O 1
ATOM 1677 N N . ASN A 1 203 ? -19.029 13.137 -0.019 1.00 38.66 203 ASN A N 1
ATOM 1678 C CA . ASN A 1 203 ? -20.193 13.160 -0.904 1.00 38.66 203 ASN A CA 1
ATOM 1679 C C . ASN A 1 203 ? -20.392 11.841 -1.677 1.00 38.66 203 ASN A C 1
ATOM 1681 O O . ASN A 1 203 ? -21.416 11.662 -2.334 1.00 38.66 203 ASN A O 1
ATOM 1685 N N . CYS A 1 204 ? -19.456 10.895 -1.571 1.00 36.88 204 CYS A N 1
ATOM 1686 C CA . CYS A 1 204 ? -19.530 9.574 -2.179 1.00 36.88 204 CYS A CA 1
ATOM 1687 C C . CYS A 1 204 ? -19.272 8.506 -1.114 1.00 36.88 204 CYS A C 1
ATOM 1689 O O . CYS A 1 204 ? -18.123 8.183 -0.837 1.00 36.88 204 CYS A O 1
ATOM 1691 N N . LYS A 1 205 ? -20.322 7.863 -0.572 1.00 37.94 205 LYS A N 1
ATOM 1692 C CA . LYS A 1 205 ? -20.134 6.570 0.122 1.00 37.94 205 LYS A CA 1
ATOM 1693 C C . LYS A 1 205 ? -19.156 5.724 -0.703 1.00 37.94 205 LYS A C 1
ATOM 1695 O O . LYS A 1 205 ? -19.294 5.713 -1.922 1.00 37.94 205 LYS A O 1
ATOM 1700 N N . ILE A 1 206 ? -18.201 5.023 -0.093 1.00 41.34 206 ILE A N 1
ATOM 1701 C CA . ILE A 1 206 ? -17.226 4.187 -0.829 1.00 41.34 206 ILE A CA 1
ATOM 1702 C C . ILE A 1 206 ? -17.941 3.249 -1.833 1.00 41.34 206 ILE A C 1
ATOM 1704 O O . ILE A 1 206 ? -17.471 3.052 -2.951 1.00 41.34 206 ILE A O 1
ATOM 1708 N N . SER A 1 207 ? -19.162 2.796 -1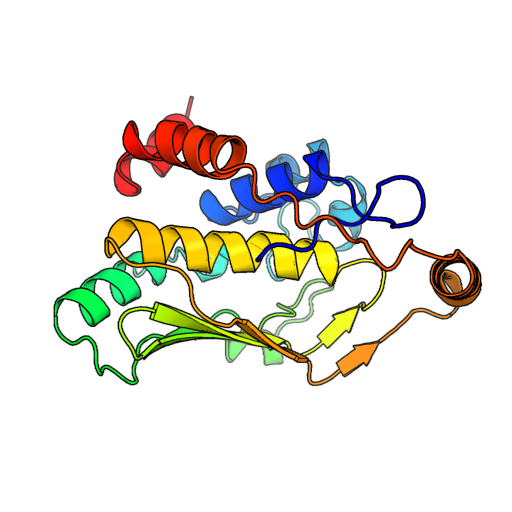.509 1.00 38.62 207 SER A N 1
ATOM 1709 C CA . SER A 1 207 ? -20.060 2.054 -2.413 1.00 38.62 207 SER A CA 1
ATOM 1710 C C . SER A 1 207 ? -20.467 2.792 -3.705 1.00 38.62 207 SER A C 1
ATOM 1712 O O . SER A 1 207 ? -20.760 2.154 -4.710 1.00 38.62 207 SER A O 1
ATOM 1714 N N . ASN A 1 208 ? -20.495 4.124 -3.689 1.00 35.66 208 ASN A N 1
ATOM 1715 C CA . ASN A 1 208 ? -20.839 5.015 -4.801 1.00 35.66 208 ASN A CA 1
ATOM 1716 C C . ASN A 1 208 ? -19.610 5.477 -5.604 1.00 35.66 208 ASN A C 1
ATOM 1718 O O . ASN A 1 208 ? -19.772 5.952 -6.727 1.00 35.66 208 ASN A O 1
ATOM 1722 N N . PHE A 1 209 ? -18.387 5.300 -5.089 1.00 35.69 209 PHE A N 1
ATOM 1723 C CA . PHE A 1 209 ? -17.154 5.614 -5.828 1.00 35.69 209 PHE A CA 1
ATOM 1724 C C . PHE A 1 209 ? -17.003 4.723 -7.080 1.00 35.69 209 PHE A C 1
ATOM 1726 O O . PHE A 1 209 ? -16.548 5.171 -8.131 1.00 35.69 209 PHE A O 1
ATOM 1733 N N . LEU A 1 210 ? -17.517 3.487 -7.010 1.00 34.53 210 LEU A N 1
ATOM 1734 C CA . LEU A 1 210 ? -17.624 2.554 -8.141 1.00 34.53 210 LEU A CA 1
ATOM 1735 C C . LEU A 1 210 ? -18.613 3.006 -9.233 1.00 34.53 210 LEU A C 1
ATOM 1737 O O . LEU A 1 210 ? -18.555 2.493 -10.351 1.00 34.53 210 LEU A O 1
ATOM 1741 N N . PHE A 1 211 ? -19.515 3.946 -8.929 1.00 29.91 211 PHE A N 1
ATOM 1742 C CA . PHE A 1 211 ? -20.520 4.448 -9.871 1.00 29.91 211 PHE A CA 1
ATOM 1743 C C . PHE A 1 211 ? -20.067 5.727 -10.589 1.00 29.91 211 PHE A C 1
ATOM 1745 O O . PHE A 1 211 ? -20.362 5.893 -11.768 1.00 29.91 211 PHE A O 1
ATOM 1752 N N . VAL A 1 212 ? -19.297 6.598 -9.924 1.00 28.44 212 VAL A N 1
ATOM 1753 C CA . VAL A 1 212 ? -18.825 7.871 -10.511 1.00 28.44 212 VAL A CA 1
ATOM 1754 C C . VAL A 1 212 ? -17.770 7.663 -11.606 1.00 28.44 212 VAL A C 1
ATOM 1756 O O . VAL A 1 212 ? -17.668 8.473 -12.516 1.00 28.44 212 VAL A O 1
ATOM 1759 N N . LEU A 1 213 ? -17.044 6.544 -11.595 1.00 29.42 213 LEU A N 1
ATOM 1760 C CA . LEU A 1 213 ? -16.071 6.204 -12.644 1.00 29.42 213 LEU A CA 1
ATOM 1761 C C . LEU A 1 213 ? -16.664 5.286 -13.745 1.00 29.42 213 LEU A C 1
ATOM 1763 O O . LEU A 1 213 ? -15.917 4.634 -14.477 1.00 29.42 213 LEU A O 1
ATOM 1767 N N . LYS A 1 214 ? -17.996 5.148 -13.823 1.00 27.70 214 LYS A N 1
ATOM 1768 C CA . LYS A 1 214 ? -18.713 4.385 -14.869 1.00 27.70 214 LYS A CA 1
ATOM 1769 C C . LYS A 1 214 ? -19.468 5.270 -15.876 1.00 27.70 214 LYS A C 1
ATOM 1771 O O . LYS A 1 214 ? -20.244 4.730 -16.662 1.00 27.70 214 LYS A O 1
ATOM 1776 N N . ALA A 1 215 ? -19.240 6.581 -15.860 1.00 28.95 215 ALA A N 1
ATOM 1777 C CA . ALA A 1 215 ? -19.748 7.526 -16.855 1.00 28.95 215 ALA A CA 1
ATOM 1778 C C . ALA A 1 215 ? -18.614 8.022 -17.756 1.00 28.95 215 ALA A C 1
ATOM 1780 O O . ALA A 1 215 ? -17.519 8.284 -17.208 1.00 28.95 215 ALA A O 1
#

Secondary structure (DSSP, 8-state):
------TTTSS--HHHHHHHHHHHHHT--BHHHHHTT-GGGGGG-SSSSB-TTT-HHHHHEETTEEHHHHHHHHHHH-TT-S--EEE-S-SGGGT---S---SEEEEEEEEETTEEEEEEEES-EETTTTHHHHHHHHHHHHHHHHHHHT-EEEEEEEEESSEE--GGGHHHHHHHHHS---S-------HHHHHHHHHHHHTS-HHHHHHHTT-

pLDDT: mean 81.61, std 21.93, range [27.7, 98.62]

Radius of gyration: 17.51 Å; Cα contacts (8 Å, |Δi|>4): 303; chains: 1; bounding box: 45×42×45 Å

Sequence (215 aa):
MIPILPHKVSNFKIHLSIGRLLWMLRGSNSLSEIEYYDKNVAFFSDDGKEVPGSSFGHRMFTKNGNQLDQIIRRLQADNSSRRCIISIYDSFDNFRESRDIPCLLFLAFHLRENRLHLTIQMRSNNAFRLFLYNFFELSFIQGIVSFELGIEPGNIFYNALSMHLYLDDKEQAELYLNHNVNQNMSVLFQSYVLMDIFILLKNCKISNFLFVLKA

Foldseek 3Di:
DQQDADPVQAPDDPQLLVQLLLQLLLLAQFCVSNCVSPVCLCVQDPPSTGQQASNQSVQQADPVGHLLVVLLVVCVVPLADFPSKRARQDPCLVVDDGSHHHQWGMWTWHQDPQAIEIETEGQEDEQGNPPSSVSNSVVVSQVVSCVSNVTHHDYYHYHYNHYDHDPVCVVSVVSSVPPCPPPPSVPPPPVVVSVVVVVVCVVADSVRSNVVVPD